Protein AF-A0A819I1Q2-F1 (afdb_monomer_lite)

Organism: NCBI:txid392033

pLDDT: mean 92.04, std 10.95, range [42.03, 98.81]

Secondary structure (DSSP, 8-state):
-HHHHHHHHHHHHHHHHHHHHHHHHHHHHHHHSS-TTSPPPPPPSSEEES--S--TT-EEEEEEETTS---HHHHHHHHTT-SSEEEEEEEETTEEEEEEEEEGGGGT--PPTT--EEETTEEEEE-TTSBEEEESSS---BSSSB-SSTT-TT-B--B-SSSS----BTTB--GGG-TTEEEEEEE-

Structure (mmCIF, N/CA/C/O backbone):
data_AF-A0A819I1Q2-F1
#
_entry.id   AF-A0A819I1Q2-F1
#
loop_
_atom_site.group_PDB
_atom_site.id
_atom_site.type_symbol
_atom_site.label_atom_id
_atom_site.label_alt_id
_atom_site.label_comp_id
_atom_site.label_asym_id
_atom_site.label_entity_id
_atom_site.label_seq_id
_atom_site.pdbx_PDB_ins_code
_atom_site.Cartn_x
_atom_site.Cartn_y
_atom_site.Cartn_z
_atom_site.occupancy
_atom_site.B_iso_or_equiv
_atom_site.auth_seq_id
_atom_site.auth_comp_id
_atom_site.auth_asym_id
_atom_site.auth_atom_id
_atom_site.pdbx_PDB_model_num
ATOM 1 N N . LYS A 1 1 ? 13.555 17.243 53.546 1.00 77.38 1 LYS A N 1
ATOM 2 C CA . LYS A 1 1 ? 13.960 17.290 52.112 1.00 77.38 1 LYS A CA 1
ATOM 3 C C . LYS A 1 1 ? 13.529 16.029 51.362 1.00 77.38 1 LYS A C 1
ATOM 5 O O . LYS A 1 1 ? 12.743 16.174 50.444 1.00 77.38 1 LYS A O 1
ATOM 10 N N . LYS A 1 2 ? 13.952 14.823 51.778 1.00 86.69 2 LYS A N 1
ATOM 11 C CA . LYS A 1 2 ? 13.537 13.544 51.162 1.00 86.69 2 LYS A CA 1
ATOM 12 C C . LYS A 1 2 ? 12.011 13.345 51.130 1.00 86.69 2 LYS A C 1
ATOM 14 O O . LYS A 1 2 ? 11.444 13.184 50.065 1.00 86.69 2 LYS A O 1
ATOM 19 N N . GLU A 1 3 ? 11.349 13.544 52.265 1.00 89.88 3 GLU A N 1
ATOM 20 C CA . GLU A 1 3 ? 9.886 13.420 52.391 1.00 89.88 3 GLU A CA 1
ATOM 21 C C . GLU A 1 3 ? 9.090 14.379 51.482 1.00 89.88 3 GLU A C 1
ATOM 23 O O . GLU A 1 3 ? 8.027 14.036 50.972 1.00 89.88 3 GLU A O 1
ATOM 28 N N . ILE A 1 4 ? 9.628 15.576 51.221 1.00 89.81 4 ILE A N 1
ATOM 29 C CA . ILE A 1 4 ? 9.009 16.550 50.309 1.00 89.81 4 ILE A CA 1
ATOM 30 C C . ILE A 1 4 ? 9.124 16.063 48.858 1.00 89.81 4 ILE A C 1
ATOM 32 O O . ILE A 1 4 ? 8.166 16.177 48.100 1.00 89.81 4 ILE A O 1
ATOM 36 N N . ILE A 1 5 ? 10.274 15.494 48.482 1.00 91.12 5 ILE A N 1
ATOM 37 C CA . ILE A 1 5 ? 10.506 14.936 47.142 1.00 91.12 5 ILE A CA 1
ATOM 38 C C . ILE A 1 5 ? 9.592 13.730 46.903 1.00 91.12 5 ILE A C 1
ATOM 40 O O . ILE A 1 5 ? 8.922 13.678 45.875 1.00 91.12 5 ILE A O 1
ATOM 44 N N . ASP A 1 6 ? 9.495 12.817 47.870 1.00 93.38 6 ASP A N 1
ATOM 45 C CA . ASP A 1 6 ? 8.657 11.617 47.758 1.00 93.38 6 ASP A CA 1
ATOM 46 C C . ASP A 1 6 ? 7.171 11.985 47.592 1.00 93.38 6 ASP A C 1
ATOM 48 O O . ASP A 1 6 ? 6.459 11.407 46.768 1.00 93.38 6 ASP A O 1
ATOM 52 N N . ARG A 1 7 ? 6.711 13.022 48.305 1.00 93.62 7 ARG A N 1
ATOM 53 C CA . ARG A 1 7 ? 5.339 13.531 48.185 1.00 93.62 7 ARG A CA 1
ATOM 54 C C . ARG A 1 7 ? 5.065 14.172 46.822 1.00 93.62 7 ARG A C 1
ATOM 56 O O . ARG A 1 7 ? 3.984 13.976 46.273 1.00 93.62 7 ARG A O 1
ATOM 63 N N . ILE A 1 8 ? 6.030 14.901 46.258 1.00 91.69 8 ILE A N 1
ATOM 64 C CA . ILE A 1 8 ? 5.916 15.479 44.909 1.00 91.69 8 ILE A CA 1
ATOM 65 C C . ILE A 1 8 ? 5.858 14.370 43.849 1.00 91.69 8 ILE A C 1
ATOM 67 O O . ILE A 1 8 ? 5.007 14.421 42.963 1.00 91.69 8 ILE A O 1
ATOM 71 N N . LEU A 1 9 ? 6.706 13.343 43.960 1.00 90.88 9 LEU A N 1
ATOM 72 C CA . LEU A 1 9 ? 6.719 12.213 43.025 1.00 90.88 9 LEU A CA 1
ATOM 73 C C . LEU A 1 9 ? 5.395 11.441 43.031 1.00 90.88 9 LEU A C 1
ATOM 75 O O . LEU A 1 9 ? 4.881 11.108 41.963 1.00 90.88 9 LEU A O 1
ATOM 79 N N . ALA A 1 10 ? 4.810 11.210 44.209 1.00 93.12 10 ALA A N 1
ATOM 80 C CA . ALA A 1 10 ? 3.514 10.548 44.329 1.00 93.12 10 ALA A CA 1
ATOM 81 C C . ALA A 1 10 ? 2.383 11.349 43.657 1.00 93.12 10 ALA A C 1
ATOM 83 O O . ALA A 1 10 ? 1.556 10.772 42.953 1.00 93.12 10 ALA A O 1
ATOM 84 N N . ILE A 1 11 ? 2.372 12.679 43.820 1.00 95.44 11 ILE A N 1
ATOM 85 C CA . ILE A 1 11 ? 1.378 13.558 43.183 1.00 95.44 11 ILE A CA 1
ATOM 86 C C . ILE A 1 11 ? 1.510 13.505 41.658 1.00 95.44 11 ILE A C 1
ATOM 88 O O . ILE A 1 11 ? 0.513 13.297 40.969 1.00 95.44 11 ILE A O 1
ATOM 92 N N . ILE A 1 12 ? 2.735 13.626 41.134 1.00 92.44 12 ILE A N 1
ATOM 93 C CA . ILE A 1 12 ? 2.994 13.584 39.688 1.00 92.44 12 ILE A CA 1
ATOM 94 C C . ILE A 1 12 ? 2.589 12.226 39.104 1.00 92.44 12 ILE A C 1
ATOM 96 O O . ILE A 1 12 ? 1.913 12.175 38.080 1.00 92.44 12 ILE A O 1
ATOM 100 N N . SER A 1 13 ? 2.967 11.124 39.758 1.00 93.81 13 SER A N 1
ATOM 101 C CA . SER A 1 13 ? 2.627 9.773 39.299 1.00 93.81 13 SER A CA 1
ATOM 102 C C . SER A 1 13 ? 1.113 9.550 39.253 1.00 93.81 13 SER A C 1
ATOM 104 O O . SER A 1 13 ? 0.599 9.011 38.269 1.00 93.81 13 SER A O 1
ATOM 106 N N . ASN A 1 14 ? 0.388 10.025 40.269 1.00 93.69 14 ASN A N 1
ATOM 107 C CA . ASN A 1 14 ? -1.066 9.927 40.310 1.00 93.69 14 ASN A CA 1
ATOM 108 C C . ASN A 1 14 ? -1.722 10.774 39.208 1.00 93.69 14 ASN A C 1
ATOM 110 O O . ASN A 1 14 ? -2.640 10.316 38.533 1.00 93.69 14 ASN A O 1
ATOM 114 N N . GLU A 1 15 ? -1.225 11.990 38.967 1.00 94.00 15 GLU A N 1
ATOM 115 C CA . GLU A 1 15 ? -1.761 12.859 37.917 1.00 94.00 15 GLU A CA 1
ATOM 116 C C . GLU A 1 15 ? -1.513 12.301 36.508 1.00 94.00 15 GLU A C 1
ATOM 118 O O . GLU A 1 15 ? -2.413 12.340 35.668 1.00 94.00 15 GLU A O 1
ATOM 123 N N . ILE A 1 16 ? -0.332 11.726 36.255 1.00 92.56 16 ILE A N 1
ATOM 124 C CA . ILE A 1 16 ? -0.029 11.040 34.990 1.00 92.56 16 ILE A CA 1
ATOM 125 C C . ILE A 1 16 ? -0.975 9.853 34.787 1.00 92.56 16 ILE A C 1
ATOM 127 O O . ILE A 1 16 ? -1.547 9.711 33.708 1.00 92.56 16 ILE A O 1
ATOM 131 N N . THR A 1 17 ? -1.174 9.034 35.822 1.00 93.62 17 THR A N 1
ATOM 132 C CA . THR A 1 17 ? -2.055 7.858 35.754 1.00 93.62 17 THR A CA 1
ATOM 133 C C . THR A 1 17 ? -3.494 8.270 35.449 1.00 93.62 17 THR A C 1
ATOM 135 O O . THR A 1 17 ? -4.100 7.742 34.520 1.00 93.62 17 THR A O 1
ATOM 138 N N . ASN A 1 18 ? -4.011 9.289 36.141 1.00 91.62 18 ASN A N 1
ATOM 139 C CA . ASN A 1 18 ? -5.364 9.798 35.912 1.00 91.62 18 ASN A CA 1
ATOM 140 C C . ASN A 1 18 ? -5.545 10.360 34.496 1.00 91.62 18 ASN A C 1
ATOM 142 O O . ASN A 1 18 ? -6.572 10.117 33.865 1.00 91.62 18 ASN A O 1
ATOM 146 N N . LYS A 1 19 ? -4.549 11.085 33.967 1.00 93.50 19 LYS A N 1
ATOM 147 C CA . LYS A 1 19 ? -4.595 11.589 32.585 1.00 93.50 19 LYS A CA 1
ATOM 148 C C . LYS A 1 19 ? -4.546 10.456 31.563 1.00 93.50 19 LYS A C 1
ATOM 150 O O . LYS A 1 19 ? -5.245 10.534 30.558 1.00 93.50 19 LYS A O 1
ATOM 155 N N . LEU A 1 20 ? -3.762 9.408 31.817 1.00 91.88 20 LEU A N 1
ATOM 156 C CA . LEU A 1 20 ? -3.690 8.246 30.935 1.00 91.88 20 LEU A CA 1
ATOM 157 C C . LEU A 1 20 ? -5.027 7.495 30.887 1.00 91.88 20 LEU A C 1
ATOM 159 O O . LEU A 1 20 ? -5.497 7.175 29.799 1.00 91.88 20 LEU A O 1
ATOM 163 N N . GLU A 1 21 ? -5.660 7.261 32.038 1.00 92.44 21 GLU A N 1
ATOM 164 C CA . GLU A 1 21 ? -6.981 6.623 32.096 1.00 92.44 21 GLU A CA 1
ATOM 165 C C . GLU A 1 21 ? -8.065 7.491 31.439 1.00 92.44 21 GLU A C 1
ATOM 167 O O . GLU A 1 21 ? -8.867 6.978 30.664 1.00 92.44 21 GLU A O 1
ATOM 172 N N . ALA A 1 22 ? -8.030 8.815 31.622 1.00 87.94 22 ALA A N 1
ATOM 173 C CA . ALA A 1 22 ? -8.951 9.724 30.937 1.00 87.94 22 ALA A CA 1
ATOM 174 C C . ALA A 1 22 ? -8.783 9.702 29.405 1.00 87.94 22 ALA A C 1
ATOM 176 O O . ALA A 1 22 ? -9.769 9.749 28.673 1.00 87.94 22 ALA A O 1
ATOM 177 N N . ILE A 1 23 ? -7.546 9.600 28.903 1.00 87.69 23 ILE A N 1
ATOM 178 C CA . ILE A 1 23 ? -7.280 9.455 27.464 1.00 87.69 23 ILE A CA 1
ATOM 179 C C . ILE A 1 23 ? -7.799 8.106 26.953 1.00 87.69 23 ILE A C 1
ATOM 181 O O . ILE A 1 23 ? -8.414 8.067 25.889 1.00 87.69 23 ILE A O 1
ATOM 185 N N . LYS A 1 24 ? -7.606 7.010 27.701 1.00 86.62 24 LYS A N 1
ATOM 186 C CA . LYS A 1 24 ? -8.151 5.691 27.339 1.00 86.62 24 LYS A CA 1
ATOM 187 C C . LYS A 1 24 ? -9.678 5.709 27.271 1.00 86.62 24 LYS A C 1
ATOM 189 O O . LYS A 1 24 ? -10.234 5.275 26.268 1.00 86.62 24 LYS A O 1
ATOM 194 N N . GLU A 1 25 ? -10.346 6.261 28.282 1.00 84.00 25 GLU A N 1
ATOM 195 C CA . GLU A 1 25 ? -11.802 6.473 28.306 1.00 84.00 25 GLU A CA 1
ATOM 196 C C . GLU A 1 25 ? -12.266 7.329 27.115 1.00 84.00 25 GLU A C 1
ATOM 198 O O . GLU A 1 25 ? -13.243 7.009 26.435 1.00 84.00 25 GLU A O 1
ATOM 203 N N . HIS A 1 26 ? -11.529 8.391 26.781 1.00 76.44 26 HIS A N 1
ATOM 204 C CA . HIS A 1 26 ? -11.857 9.228 25.629 1.00 76.44 26 HIS A CA 1
ATOM 205 C C . HIS A 1 26 ? -11.711 8.476 24.294 1.00 76.44 26 HIS A C 1
ATOM 207 O O . HIS A 1 26 ? -12.566 8.585 23.420 1.00 76.44 26 HIS A O 1
ATOM 213 N N . LEU A 1 27 ? -10.682 7.641 24.142 1.00 74.25 27 LEU A N 1
ATOM 214 C CA . LEU A 1 27 ? -10.508 6.784 22.963 1.00 74.25 27 LEU A CA 1
ATOM 215 C C . LEU A 1 27 ? -11.586 5.687 22.877 1.00 74.25 27 LEU A C 1
ATOM 217 O O . LEU A 1 27 ? -12.075 5.383 21.787 1.00 74.25 27 LEU A O 1
ATOM 221 N N . LEU A 1 28 ? -12.015 5.130 24.014 1.00 71.62 28 LEU A N 1
ATOM 222 C CA . LEU A 1 28 ? -13.128 4.176 24.094 1.00 71.62 28 LEU A CA 1
ATOM 223 C C . LEU A 1 28 ? -14.471 4.827 23.724 1.00 71.62 28 LEU A C 1
ATOM 225 O O . LEU A 1 28 ? -15.299 4.223 23.048 1.00 71.62 28 LEU A O 1
ATOM 229 N N . THR A 1 29 ? -14.686 6.086 24.103 1.00 65.69 29 THR A N 1
ATOM 230 C CA . THR A 1 29 ? -15.912 6.822 23.746 1.00 65.69 29 THR A CA 1
ATOM 231 C C . THR A 1 29 ? -15.920 7.274 22.284 1.00 65.69 29 THR A C 1
ATOM 233 O O . THR A 1 29 ? -16.970 7.207 21.639 1.00 65.69 29 THR A O 1
ATOM 236 N N . LEU A 1 30 ? -14.758 7.624 21.718 1.00 61.31 30 LEU A N 1
ATOM 237 C CA . LEU A 1 30 ? -14.580 7.866 20.279 1.00 61.31 30 LEU A CA 1
ATOM 238 C C . LEU A 1 30 ? -14.815 6.603 19.435 1.00 61.31 30 LEU A C 1
ATOM 240 O O . LEU A 1 30 ? -15.268 6.707 18.298 1.00 61.31 30 LEU A O 1
ATOM 244 N N . THR A 1 31 ? -14.562 5.414 19.988 1.00 49.88 31 THR A N 1
ATOM 245 C CA . THR A 1 31 ? -14.823 4.132 19.309 1.00 49.88 31 THR A CA 1
ATOM 246 C C . THR A 1 31 ? -16.253 3.608 19.502 1.00 49.88 31 THR A C 1
ATOM 248 O O . THR A 1 31 ? -16.690 2.764 18.724 1.00 49.88 31 THR A O 1
ATOM 251 N N . CYS A 1 32 ? -17.025 4.132 20.465 1.00 42.03 32 CYS A N 1
ATOM 252 C CA . CYS A 1 32 ? -18.374 3.632 20.782 1.00 42.03 32 CYS A CA 1
ATOM 253 C C . CYS A 1 32 ? -19.550 4.456 20.225 1.00 42.03 32 CYS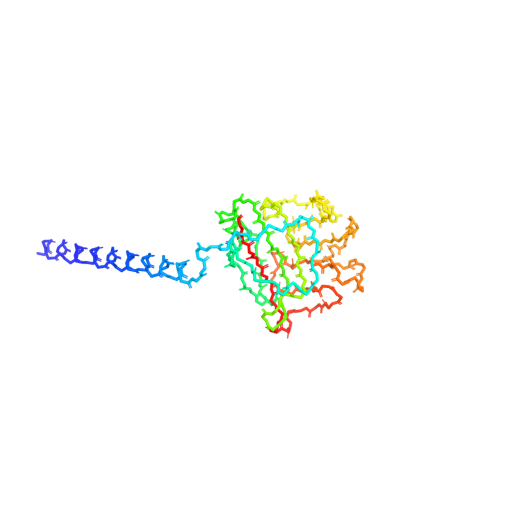 A C 1
ATOM 255 O O . CYS A 1 32 ? -20.691 4.009 20.329 1.00 42.03 32 CYS A O 1
ATOM 257 N N . SER A 1 33 ? -19.328 5.617 19.605 1.00 45.28 33 SER A N 1
ATOM 258 C CA . SER A 1 33 ? -20.422 6.436 19.054 1.00 45.28 33 SER A CA 1
ATOM 259 C C . SER A 1 33 ? -20.459 6.407 17.525 1.00 45.28 33 SER A C 1
ATOM 261 O O . SER A 1 33 ? -20.068 7.373 16.877 1.00 45.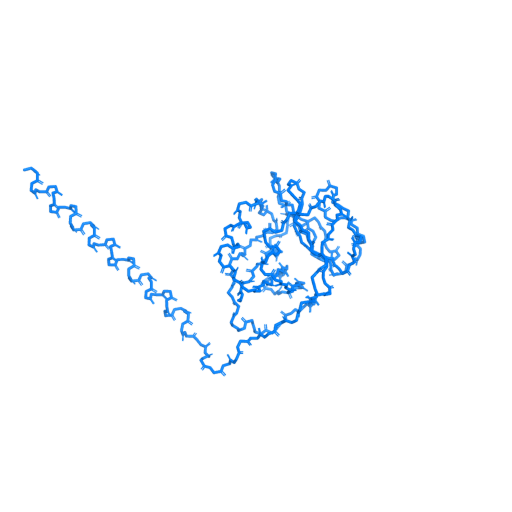28 33 SER A O 1
ATOM 263 N N . ASN A 1 34 ? -20.919 5.284 16.955 1.00 44.94 34 ASN A N 1
ATOM 264 C CA . ASN A 1 34 ? -22.056 5.219 16.013 1.00 44.94 34 ASN A CA 1
ATOM 265 C C . ASN A 1 34 ? -22.110 3.864 15.268 1.00 44.94 34 ASN A C 1
ATOM 267 O O . ASN A 1 34 ? -21.232 3.543 14.474 1.00 44.94 34 ASN A O 1
ATOM 271 N N . ASN A 1 35 ?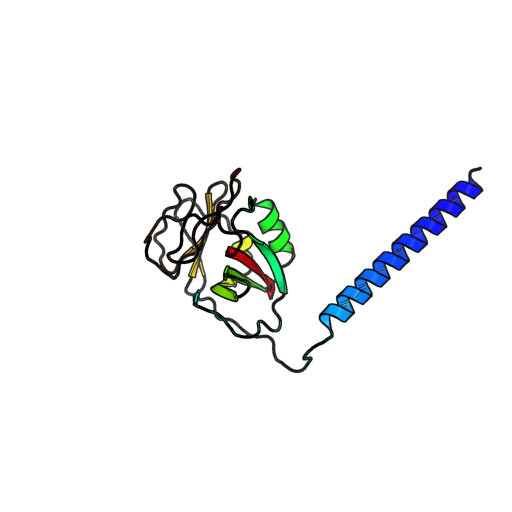 -23.220 3.140 15.487 1.00 43.72 35 ASN A N 1
ATOM 272 C CA . ASN A 1 35 ? -23.679 1.868 14.888 1.00 43.72 35 ASN A CA 1
ATOM 273 C C . ASN A 1 35 ? -23.169 0.535 15.473 1.00 43.72 35 ASN A C 1
ATOM 275 O O . ASN A 1 35 ? -22.527 -0.267 14.801 1.00 43.72 35 ASN A O 1
ATOM 279 N N . GLN A 1 36 ? -23.639 0.198 16.679 1.00 48.69 36 GLN A N 1
ATOM 280 C CA . GLN A 1 36 ? -23.554 -1.153 17.265 1.00 48.69 36 GLN A CA 1
ATOM 281 C C . GLN A 1 36 ? -24.549 -2.189 16.676 1.00 48.69 36 GLN A C 1
ATOM 283 O O . GLN A 1 36 ? -24.969 -3.102 17.374 1.00 48.69 36 GLN A O 1
ATOM 288 N N . ASN A 1 37 ? -24.929 -2.097 15.397 1.00 54.16 37 ASN A N 1
ATOM 289 C CA . ASN A 1 37 ? -25.743 -3.146 14.745 1.00 54.16 37 ASN A CA 1
ATOM 290 C C . ASN A 1 37 ? -25.358 -3.451 13.291 1.00 54.16 37 ASN A C 1
ATOM 292 O O . ASN A 1 37 ? -25.979 -4.293 12.643 1.00 54.16 37 ASN A O 1
ATOM 296 N N . SER A 1 38 ? -24.334 -2.796 12.753 1.00 65.62 38 SER A N 1
ATOM 297 C CA . SER A 1 38 ? -23.813 -3.113 11.426 1.00 65.62 38 SER A CA 1
ATOM 298 C C . SER A 1 38 ? -22.683 -4.125 11.556 1.00 65.62 38 SER A C 1
ATOM 300 O O . SER A 1 38 ? -21.639 -3.813 12.129 1.00 65.62 38 SER A O 1
ATOM 302 N N . LYS A 1 39 ? -22.894 -5.332 11.016 1.00 81.75 39 LYS A N 1
ATOM 303 C CA . LYS A 1 39 ? -21.833 -6.329 10.825 1.00 81.75 39 LYS A CA 1
ATOM 304 C C . LYS A 1 39 ? -20.628 -5.647 10.142 1.00 81.75 39 LYS A C 1
ATOM 306 O O . LYS A 1 39 ? -20.863 -4.907 9.181 1.00 81.75 39 LYS A O 1
ATOM 311 N N . PRO A 1 40 ? -19.380 -5.873 10.605 1.00 85.44 40 PRO A N 1
ATOM 312 C CA . PRO A 1 40 ? -18.193 -5.367 9.925 1.00 85.44 40 PRO A CA 1
ATOM 313 C C . PRO A 1 40 ? -18.218 -5.722 8.443 1.00 85.44 40 PRO A C 1
ATOM 315 O O . PRO A 1 40 ? -18.654 -6.816 8.069 1.00 85.44 40 PRO A O 1
ATOM 318 N N . ILE A 1 41 ? -17.763 -4.797 7.602 1.00 91.94 41 ILE A N 1
ATOM 319 C CA . ILE A 1 41 ? -17.703 -5.067 6.173 1.00 91.94 41 ILE A CA 1
ATOM 320 C C . ILE A 1 41 ? -16.556 -6.029 5.865 1.00 91.94 41 ILE A C 1
ATOM 322 O O . ILE A 1 41 ? -15.396 -5.769 6.185 1.00 91.94 41 ILE A O 1
ATOM 326 N N . GLU A 1 42 ? -16.891 -7.136 5.210 1.00 93.69 42 GLU A N 1
ATOM 327 C CA . GLU A 1 42 ? -15.922 -8.109 4.716 1.00 93.69 42 GLU A CA 1
ATOM 328 C C . GLU A 1 42 ? -15.526 -7.742 3.281 1.00 93.69 42 GLU A C 1
ATOM 330 O O . GLU A 1 42 ? -16.365 -7.714 2.379 1.00 93.69 42 GLU A O 1
ATOM 335 N N . LEU A 1 43 ? -14.242 -7.452 3.067 1.00 95.75 43 LEU A N 1
ATOM 336 C CA . LEU A 1 43 ? -13.684 -7.170 1.745 1.00 95.75 43 LEU A CA 1
ATOM 337 C C . LEU A 1 43 ? -12.943 -8.405 1.227 1.00 95.75 43 LEU A C 1
ATOM 339 O O . LEU A 1 43 ? -12.028 -8.913 1.873 1.00 95.75 43 LEU A O 1
ATOM 343 N N . SER A 1 44 ? -13.297 -8.871 0.029 1.00 97.31 44 SER A N 1
ATOM 344 C CA . SER A 1 44 ? -12.531 -9.911 -0.666 1.00 97.31 44 SER A CA 1
ATOM 345 C C . SER A 1 44 ? -11.141 -9.398 -1.050 1.00 97.31 44 SER A C 1
ATOM 347 O O . SER A 1 44 ? -10.979 -8.208 -1.328 1.00 97.31 44 SER A O 1
ATOM 349 N N . TRP A 1 45 ? -10.149 -10.290 -1.116 1.00 97.94 45 TRP A N 1
ATOM 350 C CA . TRP A 1 45 ? -8.772 -9.944 -1.491 1.00 97.94 45 TRP A CA 1
ATOM 351 C C . TRP A 1 45 ? -8.644 -9.656 -2.992 1.00 97.94 45 TRP A C 1
ATOM 353 O O . TRP A 1 45 ? -8.295 -10.525 -3.797 1.00 97.94 45 TRP A O 1
ATOM 363 N N . GLN A 1 46 ? -8.992 -8.428 -3.360 1.00 98.44 46 GLN A N 1
ATOM 364 C CA . GLN A 1 46 ? -9.004 -7.895 -4.719 1.00 98.44 46 GLN A CA 1
ATOM 365 C C . GLN A 1 46 ? -8.746 -6.383 -4.706 1.00 98.44 46 GLN A C 1
ATOM 367 O O . GLN A 1 46 ? -8.669 -5.761 -3.641 1.00 98.44 46 GLN A O 1
ATOM 372 N N . ILE A 1 47 ? -8.617 -5.808 -5.901 1.00 98.69 47 ILE A N 1
ATOM 373 C CA . ILE A 1 47 ? -8.475 -4.367 -6.120 1.00 98.69 47 ILE A CA 1
ATOM 374 C C . ILE A 1 47 ? -9.870 -3.744 -6.271 1.00 98.69 47 ILE A C 1
ATOM 376 O O . ILE A 1 47 ? -10.746 -4.321 -6.912 1.00 98.69 47 ILE A O 1
ATOM 380 N N . TYR A 1 48 ? -10.058 -2.562 -5.692 1.00 98.31 48 TYR A N 1
ATOM 381 C CA . TYR A 1 48 ? -11.274 -1.760 -5.744 1.00 98.31 48 TYR A CA 1
ATOM 382 C C . TYR A 1 48 ? -10.951 -0.373 -6.302 1.00 98.31 48 TYR A C 1
ATOM 384 O O . TYR A 1 48 ? -10.018 0.288 -5.841 1.00 98.31 48 TYR A O 1
ATOM 392 N N . GLU A 1 49 ? -11.756 0.092 -7.249 1.00 97.69 49 GLU A N 1
ATOM 393 C CA . GLU A 1 49 ? -11.724 1.466 -7.752 1.00 97.69 49 GLU A CA 1
ATOM 394 C C . GLU A 1 49 ? -12.867 2.266 -7.126 1.00 97.69 49 GLU A C 1
ATOM 396 O O . GLU A 1 49 ? -13.980 1.759 -6.994 1.00 97.69 49 GLU A O 1
ATOM 401 N N . ASN A 1 50 ? -12.600 3.522 -6.761 1.00 96.38 50 ASN A N 1
ATOM 402 C CA . ASN A 1 50 ? -13.589 4.467 -6.233 1.00 96.38 50 ASN A CA 1
ATOM 403 C C . ASN A 1 50 ? -14.455 3.875 -5.103 1.00 96.38 50 ASN A C 1
ATOM 405 O O . ASN A 1 50 ? -15.686 3.923 -5.145 1.00 96.38 50 ASN A O 1
ATOM 409 N N . LEU A 1 51 ? -13.810 3.282 -4.095 1.00 95.44 51 LEU A N 1
ATOM 410 C CA . LEU A 1 51 ? -14.489 2.614 -2.987 1.00 95.44 51 LEU A CA 1
ATOM 411 C C . LEU A 1 51 ? -15.176 3.645 -2.071 1.00 95.44 51 LEU A C 1
ATOM 413 O O . LEU A 1 51 ? -14.540 4.250 -1.214 1.00 95.44 51 LEU A O 1
ATOM 417 N N . GLN A 1 52 ? -16.485 3.839 -2.250 1.00 92.44 52 GLN A N 1
ATOM 418 C CA . GLN A 1 52 ? -17.285 4.856 -1.540 1.00 92.44 52 GLN A CA 1
ATOM 419 C C . GLN A 1 52 ? -18.208 4.288 -0.451 1.00 92.44 52 GLN A C 1
ATOM 421 O O . GLN A 1 52 ? -19.119 4.964 0.025 1.00 92.44 52 GLN A O 1
ATOM 426 N N . ILE A 1 53 ? -18.000 3.035 -0.057 1.00 89.31 53 ILE A N 1
ATOM 427 C CA . ILE A 1 53 ? -18.803 2.396 0.987 1.00 89.31 53 ILE A CA 1
ATOM 428 C C . ILE A 1 53 ? -18.237 2.707 2.379 1.00 89.31 53 ILE A C 1
ATOM 430 O O . ILE A 1 53 ? -17.017 2.812 2.528 1.00 89.31 53 ILE A O 1
ATOM 434 N N . PRO A 1 54 ? -19.084 2.819 3.419 1.00 90.75 54 PRO A N 1
ATOM 435 C CA . PRO A 1 54 ? -18.606 2.949 4.789 1.00 90.75 54 PRO A CA 1
ATOM 436 C C . PRO A 1 54 ? -17.724 1.757 5.180 1.00 90.75 54 PRO A C 1
ATOM 438 O O . PRO A 1 54 ? -18.168 0.608 5.145 1.00 90.75 54 PRO A O 1
ATOM 441 N N . LEU A 1 55 ? -16.486 2.027 5.594 1.00 93.19 55 LEU A N 1
ATOM 442 C CA . LEU A 1 55 ? -15.528 1.011 6.039 1.00 93.19 55 LEU A CA 1
ATOM 443 C C . LEU A 1 55 ? -15.774 0.605 7.504 1.00 93.19 55 LEU A C 1
ATOM 445 O O . LEU A 1 55 ? -14.895 0.688 8.357 1.00 93.19 55 LEU A O 1
ATOM 449 N N . ILE A 1 56 ? -17.006 0.200 7.820 1.00 91.94 56 ILE A N 1
ATOM 450 C CA . ILE A 1 56 ? -17.401 -0.147 9.190 1.00 91.94 56 ILE A CA 1
ATOM 451 C C . ILE A 1 56 ? -16.588 -1.352 9.675 1.00 91.94 56 ILE A C 1
ATOM 453 O O . ILE A 1 56 ? -16.579 -2.406 9.038 1.00 91.94 56 ILE A O 1
ATOM 457 N N . GLY A 1 57 ? -15.926 -1.194 10.822 1.00 91.31 57 GLY A N 1
ATOM 458 C CA . GLY A 1 57 ? -15.029 -2.203 11.387 1.00 91.31 57 GLY A CA 1
ATOM 459 C C . GLY A 1 57 ? -13.595 -2.143 10.855 1.00 91.31 57 GLY A C 1
ATOM 460 O O . GLY A 1 57 ? -12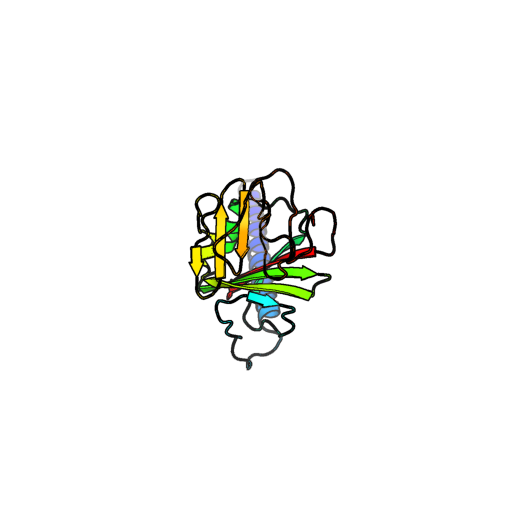.807 -3.014 11.194 1.00 91.31 57 GLY A O 1
ATOM 461 N N . TRP A 1 58 ? -13.244 -1.144 10.043 1.00 94.62 58 TRP A N 1
ATOM 462 C CA . TRP A 1 58 ? -11.868 -0.896 9.618 1.00 94.62 58 TRP A CA 1
ATOM 463 C C . TRP A 1 58 ? -11.335 0.384 10.261 1.00 94.62 58 TRP A C 1
ATOM 465 O O . TRP A 1 58 ? -11.972 1.436 10.197 1.00 94.62 58 TRP A O 1
ATOM 475 N N . LEU A 1 59 ? -10.145 0.315 10.853 1.00 95.31 59 LEU A N 1
ATOM 476 C CA . LEU A 1 59 ? -9.483 1.453 11.489 1.00 95.31 59 LEU A CA 1
ATOM 477 C C . LEU A 1 59 ? -8.399 2.013 10.570 1.00 95.31 59 LEU A C 1
ATOM 479 O O . LEU A 1 59 ? -7.488 1.278 10.203 1.00 95.31 59 LEU A O 1
ATOM 483 N N . CYS A 1 60 ? -8.460 3.307 10.238 1.00 96.62 60 CYS A N 1
ATOM 484 C CA . CYS A 1 60 ? -7.361 3.984 9.546 1.00 96.62 60 CYS A CA 1
ATOM 485 C C . CYS A 1 60 ? -6.176 4.135 10.507 1.00 96.62 60 CYS A C 1
ATOM 487 O O . CYS A 1 60 ? -6.268 4.858 11.497 1.00 96.62 60 CYS A O 1
ATOM 489 N N . VAL A 1 61 ? -5.078 3.441 10.223 1.00 97.19 61 VAL A N 1
ATOM 490 C CA . VAL A 1 61 ? -3.869 3.403 11.069 1.00 97.19 61 VAL A CA 1
ATOM 491 C C . VAL A 1 61 ? -2.690 4.137 10.442 1.00 97.19 61 VAL A C 1
ATOM 493 O O . VAL A 1 61 ? -1.683 4.392 11.098 1.00 97.19 61 VAL A O 1
ATOM 496 N N . PHE A 1 62 ? -2.807 4.490 9.166 1.00 97.81 62 PHE A N 1
ATOM 497 C CA . PHE A 1 62 ? -1.818 5.272 8.451 1.00 97.81 62 PHE A CA 1
ATOM 498 C C . PHE A 1 62 ? -2.537 6.150 7.446 1.00 97.81 62 PHE A C 1
ATOM 500 O O . PHE A 1 62 ? -3.280 5.641 6.614 1.00 97.81 62 PHE A O 1
ATOM 507 N N . ASP A 1 63 ? -2.292 7.449 7.518 1.00 97.50 63 ASP A N 1
ATOM 508 C CA . ASP A 1 63 ? -2.753 8.428 6.546 1.00 97.50 63 ASP A CA 1
ATOM 509 C C . ASP A 1 63 ? -1.651 9.468 6.393 1.00 97.50 63 ASP A C 1
ATOM 511 O O . ASP A 1 63 ? -1.307 10.177 7.340 1.00 97.50 63 ASP A O 1
ATOM 515 N N . GLN A 1 64 ? -1.025 9.486 5.222 1.00 97.25 64 GLN A N 1
ATOM 516 C CA . GLN A 1 64 ? 0.065 10.396 4.917 1.00 97.25 64 GLN A CA 1
ATOM 517 C C . GLN A 1 64 ? -0.049 10.878 3.477 1.00 97.25 64 GLN A C 1
ATOM 519 O O . GLN A 1 64 ? -0.335 10.093 2.573 1.00 97.25 64 GLN A O 1
ATOM 524 N N . ALA A 1 65 ? 0.280 12.146 3.234 1.00 96.69 65 ALA A N 1
ATOM 525 C CA . ALA A 1 65 ? 0.449 12.644 1.874 1.00 96.69 65 ALA A CA 1
ATOM 526 C C . ALA A 1 65 ? 1.498 11.807 1.124 1.00 96.69 65 ALA A C 1
ATOM 528 O O . ALA A 1 65 ? 2.437 11.261 1.718 1.00 96.69 65 ALA A O 1
ATOM 529 N N . TYR A 1 66 ? 1.386 11.720 -0.201 1.00 96.81 66 TYR A N 1
ATOM 530 C CA . TYR A 1 66 ? 2.355 10.959 -0.989 1.00 96.81 66 TYR A CA 1
ATOM 531 C C . TYR A 1 66 ? 3.791 11.468 -0.797 1.00 96.81 66 TYR A C 1
ATOM 533 O O . TYR A 1 66 ? 4.699 10.641 -0.755 1.00 96.81 66 TYR A O 1
ATOM 541 N N . SER A 1 67 ? 3.990 12.769 -0.556 1.00 95.94 67 SER A N 1
ATOM 542 C CA . SER A 1 67 ? 5.279 13.407 -0.224 1.00 95.94 67 SER A CA 1
ATOM 543 C C . SER A 1 67 ? 5.994 12.839 1.010 1.00 95.94 67 SER A C 1
ATOM 545 O O . SER A 1 67 ? 7.212 12.977 1.127 1.00 95.94 67 SER A O 1
ATOM 547 N N . HIS A 1 68 ? 5.273 12.167 1.913 1.00 96.38 68 HIS A N 1
ATOM 548 C CA . HIS A 1 68 ? 5.847 11.549 3.103 1.00 96.38 68 HIS A CA 1
ATOM 549 C C . HIS A 1 68 ? 6.919 10.511 2.740 1.00 96.38 68 HIS A C 1
ATOM 551 O O . HIS A 1 68 ? 6.693 9.627 1.909 1.00 96.38 68 HIS A O 1
ATOM 557 N N . GLN A 1 69 ? 8.069 10.569 3.407 1.00 96.56 69 GLN A N 1
ATOM 558 C CA . GLN A 1 69 ? 9.180 9.634 3.214 1.00 96.56 69 GLN A CA 1
ATOM 559 C C . GLN A 1 69 ? 8.919 8.350 4.007 1.00 96.56 69 GLN A C 1
ATOM 561 O O . GLN A 1 69 ? 9.353 8.201 5.150 1.00 96.56 69 GLN A O 1
ATOM 566 N N . THR A 1 70 ? 8.155 7.424 3.425 1.00 97.06 70 THR A N 1
ATOM 567 C CA . THR A 1 70 ? 7.826 6.172 4.113 1.00 97.06 70 THR A CA 1
ATOM 568 C C . THR A 1 70 ? 9.077 5.312 4.273 1.00 97.06 70 THR A C 1
ATOM 570 O O . THR A 1 70 ? 9.792 5.045 3.309 1.00 97.06 70 THR A O 1
ATOM 573 N N . ARG A 1 71 ? 9.317 4.855 5.500 1.00 97.44 71 ARG A N 1
ATOM 574 C CA . ARG A 1 71 ? 10.349 3.887 5.849 1.00 97.44 71 ARG A CA 1
ATOM 575 C C . ARG A 1 71 ? 9.716 2.546 6.204 1.00 97.44 71 ARG A C 1
ATOM 577 O O . ARG A 1 71 ? 8.538 2.488 6.566 1.00 97.44 71 ARG A O 1
ATOM 584 N N . ILE A 1 72 ? 10.497 1.482 6.108 1.00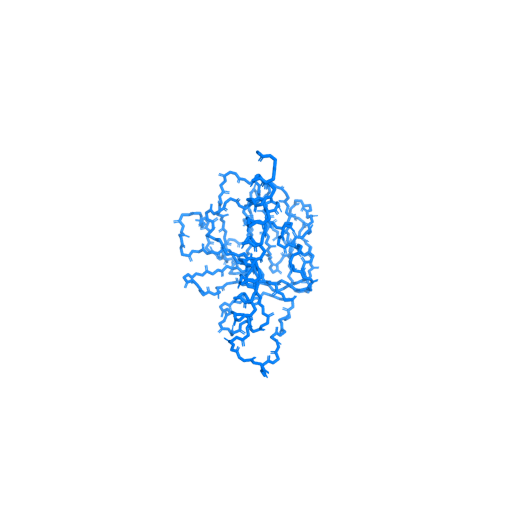 95.94 72 ILE A N 1
ATOM 585 C CA . ILE A 1 72 ? 10.131 0.129 6.530 1.00 95.94 72 ILE A CA 1
ATOM 586 C C . ILE A 1 72 ? 9.614 0.089 7.957 1.00 95.94 72 ILE A C 1
ATOM 588 O O . ILE A 1 72 ? 8.655 -0.633 8.226 1.00 95.94 72 ILE A O 1
ATOM 592 N N . GLU A 1 73 ? 10.217 0.868 8.848 1.00 96.69 73 GLU A N 1
ATOM 593 C CA . GLU A 1 73 ? 9.874 0.906 10.263 1.00 96.69 73 GLU A CA 1
ATOM 594 C C . GLU A 1 73 ? 8.432 1.369 10.465 1.00 96.69 73 GLU A C 1
ATOM 596 O O . GLU A 1 73 ? 7.742 0.812 11.311 1.00 96.69 73 GLU A O 1
ATOM 601 N N . HIS A 1 74 ? 7.939 2.297 9.636 1.00 97.38 74 HIS A N 1
ATOM 602 C CA . HIS A 1 74 ? 6.531 2.694 9.672 1.00 97.38 74 HIS A CA 1
ATOM 603 C C . HIS A 1 74 ? 5.619 1.510 9.332 1.00 97.38 74 HIS A C 1
ATOM 605 O O . HIS A 1 74 ? 4.640 1.272 10.027 1.00 97.38 74 HIS A O 1
ATOM 611 N N . LEU A 1 75 ? 5.949 0.732 8.293 1.00 97.31 75 LEU A N 1
ATOM 612 C CA . LEU A 1 75 ? 5.149 -0.438 7.911 1.00 97.31 75 LEU A CA 1
ATOM 613 C C . LEU A 1 75 ? 5.211 -1.553 8.964 1.00 97.31 75 LEU A C 1
ATOM 615 O O . LEU A 1 75 ? 4.195 -2.190 9.214 1.00 97.31 75 LEU A O 1
ATOM 619 N N . ASN A 1 76 ? 6.365 -1.755 9.608 1.00 96.44 76 ASN A N 1
ATOM 620 C CA . ASN A 1 76 ? 6.502 -2.712 10.710 1.00 96.44 76 ASN A CA 1
ATOM 621 C C . ASN A 1 76 ? 5.644 -2.302 11.917 1.00 96.44 76 ASN A C 1
ATOM 623 O O . ASN A 1 76 ? 4.911 -3.129 12.439 1.00 96.44 76 ASN A O 1
ATOM 627 N N . GLN A 1 77 ? 5.668 -1.023 12.308 1.00 96.12 77 GLN A N 1
ATOM 628 C CA . GLN A 1 77 ? 4.830 -0.511 13.400 1.00 96.12 77 GLN A CA 1
ATOM 629 C C . GLN A 1 77 ? 3.336 -0.682 13.108 1.00 96.12 77 GLN A C 1
ATOM 631 O O . GLN A 1 77 ? 2.562 -0.997 14.004 1.00 96.12 77 GLN A O 1
ATOM 636 N N . ILE A 1 78 ? 2.922 -0.489 11.853 1.00 95.88 78 ILE A N 1
ATOM 637 C CA . ILE A 1 78 ? 1.529 -0.702 11.440 1.00 95.88 78 ILE A CA 1
ATOM 638 C C . ILE A 1 78 ? 1.180 -2.193 11.453 1.00 95.88 78 ILE A C 1
ATOM 640 O O . ILE A 1 78 ? 0.066 -2.558 11.819 1.00 95.88 78 ILE A O 1
ATOM 644 N N . ALA A 1 79 ? 2.118 -3.064 11.079 1.00 95.00 79 ALA A N 1
ATOM 645 C CA . ALA A 1 79 ? 1.900 -4.504 11.127 1.00 95.00 79 ALA A CA 1
ATOM 646 C C . ALA A 1 79 ? 1.626 -5.012 12.548 1.00 95.00 79 ALA A C 1
ATOM 648 O O . ALA A 1 79 ? 0.806 -5.908 12.706 1.00 95.00 79 ALA A O 1
ATOM 649 N N . ASP A 1 80 ? 2.231 -4.397 13.569 1.00 92.56 80 ASP A N 1
ATOM 650 C CA . ASP A 1 80 ? 1.948 -4.711 14.976 1.00 92.56 80 ASP A CA 1
ATOM 651 C C . ASP A 1 80 ? 0.511 -4.325 15.398 1.00 92.56 80 ASP A C 1
ATOM 653 O O . ASP A 1 80 ? 0.025 -4.779 16.433 1.00 92.56 80 ASP A O 1
ATOM 657 N N . LEU A 1 81 ? -0.182 -3.497 14.603 1.00 92.31 81 LEU A N 1
ATOM 658 C CA . LEU A 1 81 ? -1.571 -3.077 14.827 1.00 92.31 81 LEU A CA 1
ATOM 659 C C . LEU A 1 81 ? -2.589 -3.896 14.015 1.00 92.31 81 LEU A C 1
ATOM 661 O O . LEU A 1 81 ? -3.749 -4.004 14.419 1.00 92.31 81 LEU A O 1
ATOM 665 N N . CYS A 1 82 ? -2.190 -4.444 12.863 1.00 92.31 82 CYS A N 1
ATOM 666 C CA . CYS A 1 82 ? -3.086 -5.162 11.957 1.00 92.31 82 CYS A CA 1
ATOM 667 C C . CYS A 1 82 ? -2.993 -6.683 12.156 1.00 92.31 82 CYS A C 1
ATOM 669 O O . CYS A 1 82 ? -1.976 -7.293 11.834 1.00 92.31 82 CYS A O 1
ATOM 671 N N . HIS A 1 83 ? -4.080 -7.323 12.598 1.00 84.31 83 HIS A N 1
ATOM 672 C CA . HIS A 1 83 ? -4.064 -8.756 12.921 1.00 84.31 83 HIS A CA 1
ATOM 673 C C . HIS A 1 83 ? -4.512 -9.668 11.772 1.00 84.31 83 HIS A C 1
ATOM 675 O O . HIS A 1 83 ? -3.886 -10.702 11.546 1.00 84.31 83 HIS A O 1
ATOM 681 N N . ASN A 1 84 ? -5.575 -9.311 11.042 1.00 91.50 84 ASN A N 1
ATOM 682 C CA . ASN A 1 84 ? -6.167 -10.209 10.047 1.00 91.50 84 ASN A CA 1
ATOM 683 C C . ASN A 1 84 ? -5.994 -9.660 8.636 1.00 91.50 84 ASN A C 1
ATOM 685 O O . ASN A 1 84 ? -5.311 -10.257 7.796 1.00 91.50 84 ASN A O 1
ATOM 689 N N . HIS A 1 85 ? -6.595 -8.500 8.381 1.00 96.56 85 HIS A N 1
ATOM 690 C CA . HIS A 1 85 ? -6.709 -7.951 7.041 1.00 96.56 85 HIS A CA 1
ATOM 691 C C . HIS A 1 85 ? -6.260 -6.502 6.988 1.00 96.56 85 HIS A C 1
ATOM 693 O O . HIS A 1 85 ? -6.352 -5.753 7.961 1.00 96.56 85 HIS A O 1
ATOM 699 N N . VAL A 1 86 ? -5.793 -6.109 5.807 1.00 98.19 86 VAL A N 1
ATOM 700 C CA . VAL A 1 86 ? -5.441 -4.727 5.505 1.00 98.19 86 VAL A CA 1
ATOM 701 C C . VAL A 1 86 ? -6.120 -4.261 4.236 1.00 98.19 86 VAL A C 1
ATOM 703 O O . VAL A 1 86 ? -6.308 -5.033 3.296 1.00 98.19 86 VAL A O 1
ATOM 706 N N . LEU A 1 87 ? -6.452 -2.975 4.218 1.00 98.50 87 LEU A N 1
ATOM 707 C CA . LEU A 1 87 ? -6.852 -2.240 3.032 1.00 98.50 87 LEU A CA 1
ATOM 708 C C . LEU A 1 87 ? -5.788 -1.176 2.790 1.00 98.50 87 LEU A C 1
ATOM 710 O O . LEU A 1 87 ? -5.702 -0.196 3.530 1.00 98.50 87 LEU A O 1
ATOM 714 N N . VAL A 1 88 ? -4.968 -1.382 1.766 1.00 98.69 88 VAL A N 1
ATOM 715 C CA . VAL A 1 88 ? -3.972 -0.400 1.329 1.00 98.69 88 VAL A CA 1
ATOM 716 C C . VAL A 1 88 ? -4.594 0.413 0.213 1.00 98.69 88 VAL A C 1
ATOM 718 O O . VAL A 1 88 ? -5.086 -0.161 -0.759 1.00 98.69 88 VAL A O 1
ATOM 721 N N . ALA A 1 89 ? -4.594 1.735 0.341 1.00 98.56 89 ALA A N 1
ATOM 722 C CA . ALA A 1 89 ? -5.301 2.587 -0.597 1.00 98.56 89 ALA A CA 1
ATOM 723 C C . ALA A 1 89 ? -4.599 3.915 -0.884 1.00 98.56 89 ALA A C 1
ATOM 725 O O . ALA A 1 89 ? -3.713 4.378 -0.162 1.00 98.56 89 ALA A O 1
ATOM 726 N N . ALA A 1 90 ? -5.029 4.524 -1.981 1.00 98.25 90 ALA A N 1
ATOM 727 C CA . ALA A 1 90 ? -4.766 5.898 -2.343 1.00 98.25 90 ALA A CA 1
ATOM 728 C C . ALA A 1 90 ? -6.077 6.680 -2.258 1.00 98.25 90 ALA A C 1
ATOM 730 O O . ALA A 1 90 ? -7.090 6.272 -2.838 1.00 98.25 90 ALA A O 1
ATOM 731 N N . THR A 1 91 ? -6.047 7.818 -1.574 1.00 97.69 91 THR A N 1
ATOM 732 C CA . THR A 1 91 ? -7.166 8.756 -1.549 1.00 97.69 91 THR A CA 1
ATOM 733 C C . THR A 1 91 ? -6.835 10.009 -2.342 1.00 97.69 91 THR A C 1
ATOM 735 O O . THR A 1 91 ? -5.678 10.429 -2.417 1.00 97.69 91 THR A O 1
ATOM 738 N N . PHE A 1 92 ? -7.868 10.597 -2.935 1.00 96.19 92 PHE A N 1
ATOM 739 C CA . PHE A 1 92 ? -7.834 11.916 -3.543 1.00 96.19 92 PHE A CA 1
ATOM 740 C C . PHE A 1 92 ? -8.875 12.787 -2.851 1.00 96.19 92 PHE A C 1
ATOM 742 O O . PHE A 1 92 ? -10.062 12.458 -2.862 1.00 96.19 92 PHE A O 1
ATOM 749 N N . ASN A 1 93 ? -8.435 13.882 -2.228 1.00 94.31 93 ASN A N 1
ATOM 750 C CA . ASN A 1 93 ? -9.309 14.788 -1.477 1.00 94.31 93 ASN A CA 1
ATOM 751 C C . ASN A 1 93 ? -10.168 14.051 -0.420 1.00 94.31 93 ASN A C 1
ATOM 753 O O . ASN A 1 93 ? -11.370 14.279 -0.298 1.00 94.31 93 ASN A O 1
ATOM 757 N N . GLY A 1 94 ? -9.552 13.099 0.293 1.00 93.12 94 GLY A N 1
ATOM 758 C CA . GLY A 1 94 ? -10.200 12.296 1.338 1.00 93.12 94 GLY A CA 1
ATOM 759 C C . GLY A 1 94 ? -11.059 11.124 0.843 1.00 93.12 94 GLY A C 1
ATOM 760 O O . GLY A 1 94 ? -11.529 10.339 1.660 1.00 93.12 94 GLY A O 1
ATOM 761 N N . LEU A 1 95 ? -11.244 10.958 -0.470 1.00 95.69 95 LEU A N 1
ATOM 762 C CA . LEU A 1 95 ? -12.023 9.857 -1.045 1.00 95.69 95 LEU A CA 1
ATOM 763 C C . LEU A 1 95 ? -11.105 8.749 -1.559 1.00 95.69 95 LEU A C 1
ATOM 765 O O . LEU A 1 95 ? -10.152 9.032 -2.283 1.00 95.69 95 LEU A O 1
ATOM 769 N N . ILE A 1 96 ? -11.399 7.487 -1.232 1.00 97.69 96 ILE A N 1
ATOM 770 C CA . ILE A 1 96 ? -10.636 6.335 -1.733 1.00 97.69 96 ILE A CA 1
ATOM 771 C C . ILE A 1 96 ? -10.835 6.215 -3.246 1.00 97.69 96 ILE A C 1
ATOM 773 O O . ILE A 1 96 ? -11.918 5.877 -3.718 1.00 97.69 96 ILE A O 1
ATOM 777 N N . SER A 1 97 ? -9.770 6.476 -4.002 1.00 97.69 97 SER A N 1
ATOM 778 C CA . SER A 1 97 ? -9.769 6.379 -5.465 1.00 97.69 97 SER A CA 1
ATOM 779 C C . SER A 1 97 ? -9.342 4.989 -5.934 1.00 97.69 97 SER A C 1
ATOM 781 O O . SER A 1 97 ? -9.915 4.458 -6.881 1.00 97.69 97 SER A O 1
ATOM 783 N N . LEU A 1 98 ? -8.380 4.377 -5.244 1.00 98.56 98 LEU A N 1
ATOM 784 C CA . LEU A 1 98 ? -7.866 3.046 -5.555 1.00 98.56 98 LEU A CA 1
ATOM 785 C C . LEU A 1 98 ? -7.481 2.339 -4.260 1.00 98.56 98 LEU A C 1
ATOM 787 O O . LEU A 1 98 ? -6.806 2.931 -3.422 1.00 98.56 98 LEU A O 1
ATOM 791 N N . ALA A 1 99 ? -7.866 1.079 -4.101 1.00 98.62 99 ALA A N 1
ATOM 792 C CA . ALA A 1 99 ? -7.532 0.282 -2.929 1.00 98.62 99 ALA A CA 1
ATOM 793 C C . ALA A 1 99 ? -7.326 -1.188 -3.282 1.00 98.62 99 ALA A C 1
ATOM 795 O O . ALA A 1 99 ? -7.849 -1.666 -4.282 1.00 98.62 99 ALA A O 1
ATOM 796 N N . ALA A 1 100 ? -6.620 -1.923 -2.433 1.00 98.75 100 ALA A N 1
ATOM 797 C CA . ALA A 1 100 ? -6.624 -3.377 -2.458 1.00 98.75 100 ALA A CA 1
ATOM 798 C C . ALA A 1 100 ? -6.732 -3.926 -1.041 1.00 98.75 100 ALA A C 1
ATOM 800 O O . ALA A 1 100 ? -6.056 -3.444 -0.127 1.00 98.75 100 ALA A O 1
ATOM 801 N N . ALA A 1 101 ? -7.584 -4.936 -0.874 1.00 98.62 101 ALA A N 1
ATOM 802 C CA . ALA A 1 101 ? -7.671 -5.691 0.366 1.00 98.62 101 ALA A CA 1
ATOM 803 C C . ALA A 1 101 ? -6.782 -6.938 0.285 1.00 98.62 101 ALA A C 1
ATOM 805 O O . ALA A 1 101 ? -6.659 -7.561 -0.773 1.00 98.62 101 ALA A O 1
ATOM 806 N N . GLY A 1 102 ? -6.168 -7.312 1.402 1.00 98.31 102 GLY A N 1
ATOM 807 C CA . GLY A 1 102 ? -5.287 -8.472 1.491 1.00 98.31 102 GLY A CA 1
ATOM 808 C C . GLY A 1 102 ? -5.015 -8.891 2.936 1.00 98.31 102 GLY A C 1
ATOM 809 O O . GLY A 1 102 ? -5.542 -8.276 3.869 1.00 98.31 102 GLY A O 1
ATOM 810 N N . PRO A 1 103 ? -4.204 -9.939 3.144 1.00 98.06 103 PRO A N 1
ATOM 811 C CA . PRO A 1 103 ? -3.803 -10.352 4.484 1.00 98.06 103 PRO A CA 1
ATOM 812 C C . PRO A 1 103 ? -2.859 -9.322 5.113 1.00 98.06 103 PRO A C 1
ATOM 814 O O . PRO A 1 103 ? -2.032 -8.736 4.417 1.00 98.06 103 PRO A O 1
ATOM 817 N N . ALA A 1 104 ? -2.911 -9.143 6.436 1.00 97.62 104 ALA A N 1
ATOM 818 C CA . ALA A 1 104 ? -2.038 -8.195 7.142 1.00 97.62 104 ALA A CA 1
ATOM 819 C C . ALA A 1 104 ? -0.532 -8.466 6.949 1.00 97.62 104 ALA A C 1
ATOM 821 O O . ALA A 1 104 ? 0.284 -7.543 6.993 1.00 97.62 104 ALA A O 1
ATOM 822 N N . SER A 1 105 ? -0.160 -9.710 6.631 1.00 97.50 105 SER A N 1
ATOM 823 C CA . SER A 1 105 ? 1.218 -10.113 6.331 1.00 97.50 105 SER A CA 1
ATOM 824 C C . SER A 1 105 ? 1.856 -9.368 5.153 1.00 97.50 105 SER A C 1
ATOM 826 O O . SER A 1 105 ? 3.082 -9.335 5.061 1.00 97.50 105 SER A O 1
ATOM 828 N N . VAL A 1 106 ? 1.086 -8.710 4.276 1.00 98.06 106 VAL A N 1
ATOM 829 C CA . VAL A 1 106 ? 1.662 -7.875 3.204 1.00 98.06 106 VAL A CA 1
ATOM 830 C C . VAL A 1 106 ? 2.470 -6.693 3.755 1.00 98.06 106 VAL A C 1
ATOM 832 O O . VAL A 1 106 ? 3.385 -6.221 3.084 1.00 98.06 106 VAL A O 1
ATOM 835 N N . LEU A 1 107 ? 2.189 -6.242 4.985 1.00 97.88 107 LEU A N 1
ATOM 836 C CA . LEU A 1 107 ? 2.926 -5.159 5.646 1.00 97.88 107 LEU A CA 1
ATOM 837 C C . LEU A 1 107 ? 4.325 -5.581 6.117 1.00 97.88 107 LEU A C 1
ATOM 839 O O . LEU A 1 107 ? 5.219 -4.739 6.196 1.00 97.88 107 LEU A O 1
ATOM 843 N N . THR A 1 108 ? 4.530 -6.871 6.397 1.00 96.88 108 THR A N 1
ATOM 844 C CA . THR A 1 108 ? 5.818 -7.442 6.839 1.00 96.88 108 THR A CA 1
ATOM 845 C C . THR A 1 108 ? 6.518 -8.258 5.761 1.00 96.88 108 THR A C 1
ATOM 847 O O . THR A 1 108 ? 7.693 -8.593 5.920 1.00 96.88 108 THR A O 1
ATOM 850 N N . LEU A 1 109 ? 5.836 -8.525 4.645 1.00 94.94 109 LEU A N 1
ATOM 851 C CA . LEU A 1 109 ? 6.387 -9.180 3.467 1.00 94.94 109 LEU A CA 1
ATOM 852 C C . LEU A 1 109 ? 7.716 -8.529 3.049 1.00 94.94 109 LEU A C 1
ATOM 854 O O . LEU A 1 109 ? 7.886 -7.315 3.141 1.00 94.94 109 LEU A O 1
ATOM 858 N N . ASN A 1 110 ? 8.666 -9.334 2.587 1.00 96.94 110 ASN A N 1
ATOM 859 C CA . ASN A 1 110 ? 9.892 -8.846 1.963 1.00 96.94 110 ASN A CA 1
ATOM 860 C C . ASN A 1 110 ? 10.029 -9.517 0.597 1.00 96.94 110 ASN A C 1
ATOM 862 O O . ASN A 1 110 ? 10.415 -10.682 0.508 1.00 96.94 110 ASN A O 1
ATOM 866 N N . THR A 1 111 ? 9.660 -8.802 -0.461 1.00 98.06 111 THR A N 1
ATOM 867 C CA . THR A 1 111 ? 9.721 -9.318 -1.828 1.00 98.06 111 THR A CA 1
ATOM 868 C C . THR A 1 111 ? 11.067 -9.036 -2.466 1.00 98.06 111 THR A C 1
ATOM 870 O O . THR A 1 111 ? 11.596 -7.920 -2.393 1.00 98.06 111 THR A O 1
ATOM 873 N N . THR A 1 112 ? 11.584 -10.026 -3.191 1.00 97.75 112 THR A N 1
ATOM 874 C CA . THR A 1 112 ? 12.705 -9.828 -4.107 1.00 97.75 112 THR A CA 1
ATOM 875 C C . THR A 1 112 ? 12.335 -8.797 -5.176 1.00 97.75 112 THR A C 1
ATOM 877 O O . THR A 1 112 ? 11.175 -8.636 -5.556 1.00 97.75 112 THR A O 1
ATOM 880 N N . TRP A 1 113 ? 13.337 -8.059 -5.645 1.00 97.62 113 TRP A N 1
ATOM 881 C CA . TRP A 1 113 ? 13.165 -7.001 -6.633 1.00 97.62 113 TRP A CA 1
ATOM 882 C C . TRP A 1 113 ? 12.432 -7.495 -7.892 1.00 97.62 113 TRP A C 1
ATOM 884 O O . TRP A 1 113 ? 12.854 -8.468 -8.514 1.00 97.62 113 TRP A O 1
ATOM 894 N N . ASN A 1 114 ? 11.349 -6.804 -8.268 1.00 98.12 114 ASN A N 1
ATOM 895 C CA . ASN A 1 114 ? 10.455 -7.129 -9.392 1.00 98.12 114 ASN A CA 1
ATOM 896 C C . ASN A 1 114 ? 9.740 -8.489 -9.302 1.00 98.12 114 ASN A C 1
ATOM 898 O O . ASN A 1 114 ? 9.264 -8.996 -10.316 1.00 98.12 114 ASN A O 1
ATOM 902 N N . GLN A 1 115 ? 9.653 -9.080 -8.110 1.00 98.25 115 GLN A N 1
ATOM 903 C CA . GLN A 1 115 ? 9.000 -10.370 -7.890 1.00 98.25 115 GLN A CA 1
ATOM 904 C C . GLN A 1 115 ? 7.882 -10.222 -6.850 1.00 98.25 115 GLN A C 1
ATOM 906 O O . GLN A 1 115 ? 8.099 -10.508 -5.671 1.00 98.25 115 GLN A O 1
ATOM 911 N N . PRO A 1 116 ? 6.695 -9.730 -7.249 1.00 98.44 116 PRO A N 1
ATOM 912 C CA . PRO A 1 116 ? 5.575 -9.607 -6.332 1.00 98.44 116 PRO A CA 1
ATOM 913 C C . PRO A 1 116 ? 4.994 -10.981 -5.986 1.00 98.44 116 PRO A C 1
ATOM 915 O O . PRO A 1 116 ? 5.085 -11.933 -6.763 1.00 98.44 116 PRO A O 1
ATOM 918 N N . GLN A 1 117 ? 4.336 -11.067 -4.835 1.00 98.69 117 GLN A N 1
ATOM 919 C CA . GLN A 1 117 ? 3.670 -12.271 -4.360 1.00 98.69 117 GLN A CA 1
ATOM 920 C C . GLN A 1 117 ? 2.151 -12.150 -4.511 1.00 98.69 117 GLN A C 1
ATOM 922 O O . GLN A 1 117 ? 1.560 -11.130 -4.160 1.00 98.69 117 GLN A O 1
ATOM 927 N N . LEU A 1 118 ? 1.513 -13.204 -5.023 1.00 98.62 118 LEU A N 1
ATOM 928 C CA . LEU A 1 118 ? 0.064 -13.255 -5.202 1.00 98.62 118 LEU A CA 1
ATOM 929 C C . LEU A 1 118 ? -0.642 -13.597 -3.883 1.00 98.62 118 LEU A C 1
ATOM 931 O O . LEU A 1 118 ? -0.360 -14.629 -3.276 1.00 98.62 118 LEU A O 1
ATOM 935 N N . PHE A 1 119 ? -1.612 -12.770 -3.497 1.00 98.50 119 PHE A N 1
ATOM 936 C CA . PHE A 1 119 ? -2.592 -13.068 -2.454 1.00 98.50 119 PHE A CA 1
ATOM 937 C C . PHE A 1 119 ? -3.993 -12.769 -2.990 1.00 98.50 119 PHE A C 1
ATOM 939 O O . PHE A 1 119 ? -4.295 -11.634 -3.362 1.00 98.50 119 PHE A O 1
ATOM 946 N N . GLY A 1 120 ? -4.851 -13.791 -3.054 1.00 97.44 120 GLY A N 1
ATOM 947 C CA . GLY A 1 120 ? -6.151 -13.672 -3.717 1.00 97.44 120 GLY A CA 1
ATOM 948 C C . GLY A 1 120 ? -5.974 -13.327 -5.197 1.00 97.44 120 GLY A C 1
ATOM 949 O O . GLY A 1 120 ? -5.372 -14.096 -5.941 1.00 97.44 120 GLY A O 1
ATOM 950 N N . GLN A 1 121 ? -6.477 -12.161 -5.605 1.00 98.06 121 GLN A N 1
ATOM 951 C CA . GLN A 1 121 ? -6.389 -11.651 -6.980 1.00 98.06 121 GLN A CA 1
ATOM 952 C C . GLN A 1 121 ? -5.372 -10.506 -7.135 1.00 98.06 121 GLN A C 1
ATOM 954 O O . GLN A 1 121 ? -5.409 -9.773 -8.121 1.00 98.06 121 GLN A O 1
ATOM 959 N N . VAL A 1 122 ? -4.496 -10.304 -6.145 1.00 98.75 122 VAL A N 1
ATOM 960 C CA . VAL A 1 122 ? -3.636 -9.118 -6.055 1.00 98.75 122 VAL A CA 1
ATOM 961 C C . VAL A 1 122 ? -2.173 -9.515 -5.904 1.00 98.75 122 VAL A C 1
ATOM 963 O O . VAL A 1 122 ? -1.818 -10.302 -5.025 1.00 98.75 122 VAL A O 1
ATOM 966 N N . TYR A 1 123 ? -1.309 -8.938 -6.735 1.00 98.81 123 TYR A N 1
ATOM 967 C CA . TYR A 1 123 ? 0.139 -9.085 -6.626 1.00 98.81 123 TYR A CA 1
ATOM 968 C C . TYR A 1 123 ? 0.701 -7.989 -5.729 1.00 98.81 123 TYR A C 1
ATOM 970 O O . TYR A 1 123 ? 0.731 -6.827 -6.123 1.00 98.81 123 TYR A O 1
ATOM 978 N N . TRP A 1 124 ? 1.158 -8.366 -4.539 1.00 98.81 124 TRP A N 1
ATOM 979 C CA . TRP A 1 124 ? 1.719 -7.473 -3.529 1.00 98.81 124 TRP A CA 1
ATOM 980 C C . TRP A 1 124 ? 3.239 -7.468 -3.572 1.00 98.81 124 TRP A C 1
ATOM 982 O O . TRP A 1 124 ? 3.873 -8.489 -3.835 1.00 98.81 124 TRP A O 1
ATOM 992 N N . TYR A 1 125 ? 3.840 -6.328 -3.263 1.00 98.56 125 TYR A N 1
ATOM 993 C CA . TYR A 1 125 ? 5.285 -6.214 -3.137 1.00 98.56 125 TYR A CA 1
ATOM 994 C C . TYR A 1 125 ? 5.670 -5.222 -2.055 1.00 98.56 125 TYR A C 1
ATOM 996 O O . TYR A 1 125 ? 5.030 -4.193 -1.858 1.00 98.56 125 TYR A O 1
ATOM 1004 N N . ARG A 1 126 ? 6.762 -5.546 -1.375 1.00 98.12 126 ARG A N 1
ATOM 1005 C CA . ARG A 1 126 ? 7.433 -4.737 -0.368 1.00 98.12 126 ARG A CA 1
ATOM 1006 C C . ARG A 1 126 ? 8.922 -5.016 -0.494 1.00 98.12 126 ARG A C 1
ATOM 1008 O O . ARG A 1 126 ? 9.413 -6.010 0.029 1.00 98.12 126 ARG A O 1
ATOM 1015 N N . THR A 1 127 ? 9.629 -4.173 -1.235 1.00 97.88 127 THR A N 1
ATOM 1016 C CA . THR A 1 127 ? 11.064 -4.350 -1.479 1.00 97.88 127 THR A CA 1
ATOM 1017 C C . THR A 1 127 ? 11.830 -3.201 -0.846 1.00 97.88 127 THR A C 1
ATOM 1019 O O . THR A 1 127 ? 11.646 -2.041 -1.226 1.00 97.88 127 THR A O 1
ATOM 1022 N N . ASN A 1 128 ? 12.704 -3.538 0.098 1.00 95.50 128 ASN A N 1
ATOM 1023 C CA . ASN A 1 128 ? 13.511 -2.589 0.862 1.00 95.50 128 ASN A CA 1
ATOM 1024 C C . ASN A 1 128 ? 14.327 -1.667 -0.054 1.00 95.50 128 ASN A C 1
ATOM 1026 O O . ASN A 1 128 ? 14.905 -2.119 -1.046 1.00 95.50 128 ASN A O 1
ATOM 1030 N N . GLY A 1 129 ? 14.355 -0.366 0.251 1.00 95.75 129 GLY A N 1
ATOM 1031 C CA . GLY A 1 129 ? 15.034 0.637 -0.584 1.00 95.75 129 GLY A CA 1
ATOM 1032 C C . GLY A 1 129 ? 14.421 0.860 -1.973 1.00 95.75 129 GLY A C 1
ATOM 1033 O O . GLY A 1 129 ? 14.982 1.603 -2.782 1.00 95.75 129 GLY A O 1
ATOM 1034 N N . LYS A 1 130 ? 13.294 0.207 -2.283 1.00 97.00 130 LYS A N 1
ATOM 1035 C CA . LYS A 1 130 ? 12.548 0.355 -3.534 1.00 97.00 130 LYS A CA 1
ATOM 1036 C C . LYS A 1 130 ? 11.154 0.871 -3.219 1.00 97.00 130 LYS A C 1
ATOM 1038 O O . LYS A 1 130 ? 10.982 2.072 -3.015 1.00 97.00 130 LYS A O 1
ATOM 1043 N N . SER A 1 131 ? 10.162 -0.016 -3.192 1.00 97.81 131 SER A N 1
ATOM 1044 C CA . SER A 1 131 ? 8.769 0.379 -3.043 1.00 97.81 131 SER A CA 1
ATOM 1045 C C . SER A 1 131 ? 7.868 -0.678 -2.419 1.00 97.81 131 SER A C 1
ATOM 1047 O O . SER A 1 131 ? 8.202 -1.865 -2.404 1.00 97.81 131 SER A O 1
ATOM 1049 N N . PHE A 1 132 ? 6.713 -0.220 -1.938 1.00 98.56 132 PHE A N 1
ATOM 1050 C CA . PHE A 1 132 ? 5.635 -1.036 -1.386 1.00 98.56 132 PHE A CA 1
ATOM 1051 C C . PHE A 1 132 ? 4.323 -0.802 -2.128 1.00 98.56 132 PHE A C 1
ATOM 1053 O O . PHE A 1 132 ? 3.915 0.340 -2.203 1.00 98.56 132 PHE A O 1
ATOM 1060 N N . GLY A 1 133 ? 3.617 -1.826 -2.596 1.00 98.38 133 GLY A N 1
ATOM 1061 C CA . GLY A 1 133 ? 2.236 -1.681 -3.063 1.00 98.38 133 GLY A CA 1
ATOM 1062 C C . GLY A 1 133 ? 1.701 -2.929 -3.745 1.00 98.38 133 GLY A C 1
ATOM 1063 O O . GLY A 1 133 ? 2.042 -4.044 -3.352 1.00 98.38 133 GLY A O 1
ATOM 1064 N N . PHE A 1 134 ? 0.838 -2.740 -4.742 1.00 98.75 134 PHE A N 1
ATOM 1065 C CA . PHE A 1 134 ? 0.142 -3.805 -5.443 1.00 98.75 134 PHE A CA 1
ATOM 1066 C C . PHE A 1 134 ? -0.097 -3.559 -6.943 1.00 98.75 134 PHE A C 1
ATOM 1068 O O . PHE A 1 134 ? -0.074 -2.440 -7.459 1.00 98.75 134 PHE A O 1
ATOM 1075 N N . SER A 1 135 ? -0.364 -4.650 -7.654 1.00 98.44 135 SER A N 1
ATOM 1076 C CA . SER A 1 135 ? -0.667 -4.682 -9.084 1.00 98.44 135 SER A CA 1
ATOM 1077 C C . SER A 1 135 ? -1.684 -5.793 -9.395 1.00 98.44 135 SER A C 1
ATOM 1079 O O . SER A 1 135 ? -1.697 -6.813 -8.701 1.00 98.44 135 SER A O 1
ATOM 1081 N N . PRO A 1 136 ? -2.510 -5.656 -10.451 1.00 98.31 136 PRO A N 1
ATOM 1082 C CA . PRO A 1 136 ? -3.349 -6.750 -10.950 1.00 98.31 136 PRO A CA 1
ATOM 1083 C C . PRO A 1 136 ? -2.541 -7.820 -11.704 1.00 98.31 136 PRO A C 1
ATOM 1085 O O . PRO A 1 136 ? -3.047 -8.904 -11.974 1.00 98.31 136 PRO A O 1
ATOM 1088 N N . LEU A 1 137 ? -1.294 -7.519 -12.080 1.00 98.25 137 LEU A N 1
ATOM 1089 C CA . LEU A 1 137 ? -0.432 -8.374 -12.897 1.00 98.25 137 LEU A CA 1
ATOM 1090 C C . LEU A 1 137 ? 0.888 -8.694 -12.177 1.00 98.25 137 LEU A C 1
ATOM 1092 O O . LEU A 1 137 ? 1.404 -7.830 -11.459 1.00 98.25 137 LEU A O 1
ATOM 1096 N N . PRO A 1 138 ? 1.491 -9.873 -12.433 1.00 98.00 138 PRO A N 1
ATOM 1097 C CA . PRO A 1 138 ? 2.768 -10.267 -11.829 1.00 98.00 138 PRO A CA 1
ATOM 1098 C C . PRO A 1 138 ? 3.947 -9.411 -12.306 1.00 98.00 138 PRO A C 1
ATOM 1100 O O . PRO A 1 138 ? 4.971 -9.331 -11.635 1.00 98.00 138 PRO A O 1
ATOM 1103 N N . THR A 1 139 ? 3.829 -8.780 -13.474 1.00 98.06 139 THR A N 1
ATOM 1104 C CA . THR A 1 139 ? 4.891 -7.953 -14.047 1.00 98.06 139 THR A CA 1
ATOM 1105 C C . THR A 1 139 ? 4.846 -6.545 -13.449 1.00 98.06 139 THR A C 1
ATOM 1107 O O . THR A 1 139 ? 3.884 -5.794 -13.653 1.00 98.06 139 THR A O 1
ATOM 1110 N N . ILE A 1 140 ? 5.905 -6.191 -12.720 1.00 98.06 140 ILE A N 1
ATOM 1111 C CA . ILE A 1 140 ? 6.166 -4.862 -12.147 1.00 98.06 140 ILE A CA 1
ATOM 1112 C C . ILE A 1 140 ? 7.595 -4.426 -12.496 1.00 98.06 140 ILE A C 1
ATOM 1114 O O . ILE A 1 140 ? 8.450 -5.266 -12.793 1.00 98.06 140 ILE A O 1
ATOM 1118 N N . ARG A 1 141 ? 7.883 -3.122 -12.410 1.00 97.19 141 ARG A N 1
ATOM 1119 C CA . ARG A 1 141 ? 9.226 -2.585 -12.684 1.00 97.19 141 ARG A CA 1
ATOM 1120 C C . ARG A 1 141 ? 9.630 -1.514 -11.678 1.00 97.19 141 ARG A C 1
ATOM 1122 O O . ARG A 1 141 ? 9.387 -0.329 -11.887 1.00 97.19 141 ARG A O 1
ATOM 1129 N N . GLN A 1 142 ? 10.309 -1.930 -10.615 1.00 96.00 142 GLN A N 1
ATOM 1130 C CA . GLN A 1 142 ? 10.762 -1.107 -9.494 1.00 96.00 142 GLN A CA 1
ATOM 1131 C C . GLN A 1 142 ? 12.126 -0.443 -9.768 1.00 96.00 142 GLN A C 1
ATOM 1133 O O . GLN A 1 142 ? 13.121 -0.762 -9.114 1.00 96.00 142 GLN A O 1
ATOM 1138 N N . THR A 1 143 ? 12.215 0.487 -10.727 1.00 88.75 143 THR A N 1
ATOM 1139 C CA . THR A 1 143 ? 13.440 1.308 -10.898 1.00 88.75 143 THR A CA 1
ATOM 1140 C C . THR A 1 143 ? 13.728 2.135 -9.636 1.00 88.75 143 THR A C 1
ATOM 1142 O O . THR A 1 143 ? 14.859 2.137 -9.152 1.00 88.75 143 THR A O 1
ATOM 1145 N N . SER A 1 144 ? 12.663 2.674 -9.033 1.00 82.50 144 SER A N 1
ATOM 1146 C CA . SER A 1 144 ? 12.582 3.122 -7.628 1.00 82.50 144 SER A CA 1
ATOM 1147 C C . SER A 1 144 ? 11.184 2.852 -7.053 1.00 82.50 144 SER A C 1
ATOM 1149 O O . SER A 1 144 ? 11.051 2.419 -5.917 1.00 82.50 144 SER A O 1
ATOM 1151 N N . ALA A 1 145 ? 10.151 3.026 -7.878 1.00 93.00 145 ALA A N 1
ATOM 1152 C CA . ALA A 1 145 ? 8.758 2.620 -7.672 1.00 93.00 145 ALA A CA 1
ATOM 1153 C C . ALA A 1 145 ? 8.282 1.781 -8.869 1.00 93.00 145 ALA A C 1
ATOM 1155 O O . ALA A 1 145 ? 9.009 1.711 -9.864 1.00 93.00 145 ALA A O 1
ATOM 1156 N N . ASP A 1 146 ? 7.088 1.180 -8.801 1.00 95.12 146 ASP A N 1
ATOM 1157 C CA . ASP A 1 146 ? 6.516 0.461 -9.949 1.00 95.12 146 ASP A CA 1
ATOM 1158 C C . ASP A 1 146 ? 6.207 1.405 -11.124 1.00 95.12 146 ASP A C 1
ATOM 1160 O O . ASP A 1 146 ? 5.319 2.260 -11.063 1.00 95.12 146 ASP A O 1
ATOM 1164 N N . ASN A 1 147 ? 6.966 1.226 -12.204 1.00 93.81 147 ASN A N 1
ATOM 1165 C CA . ASN A 1 147 ? 6.872 1.954 -13.465 1.00 93.81 147 ASN A CA 1
ATOM 1166 C C . ASN A 1 147 ? 6.399 1.067 -14.626 1.00 93.81 147 ASN A C 1
ATOM 1168 O O . ASN A 1 147 ? 6.628 1.421 -15.785 1.00 93.81 147 ASN A O 1
ATOM 1172 N N . GLU A 1 148 ? 5.809 -0.093 -14.349 1.00 96.12 148 GLU A N 1
ATOM 1173 C CA . GLU A 1 148 ? 5.234 -0.955 -15.381 1.00 96.12 148 GLU A CA 1
ATOM 1174 C C . GLU A 1 148 ? 3.819 -0.505 -15.757 1.00 96.12 148 GLU A C 1
ATOM 1176 O O . GLU A 1 148 ? 3.114 0.040 -14.912 1.00 96.12 148 GLU A O 1
ATOM 1181 N N . ASP A 1 149 ? 3.401 -0.712 -17.012 1.00 92.88 149 ASP A N 1
ATOM 1182 C CA . ASP A 1 149 ? 2.052 -0.377 -17.506 1.00 92.88 149 ASP A CA 1
ATOM 1183 C C . ASP A 1 149 ? 1.549 1.003 -17.016 1.00 92.88 149 ASP A C 1
ATOM 1185 O O . ASP A 1 149 ? 0.723 1.149 -16.103 1.00 92.88 149 ASP A O 1
ATOM 1189 N N . LEU A 1 150 ? 2.140 2.056 -17.587 1.00 90.62 150 LEU A N 1
ATOM 1190 C CA . LEU A 1 150 ? 2.008 3.437 -17.108 1.00 90.62 150 LEU A CA 1
ATOM 1191 C C . LEU A 1 150 ? 0.574 3.981 -17.140 1.00 90.62 150 LEU A C 1
ATOM 1193 O O . LEU A 1 150 ? 0.290 4.945 -16.434 1.00 90.62 150 LEU A O 1
ATOM 1197 N N . ASN A 1 151 ? -0.305 3.364 -17.928 1.00 93.56 151 ASN A N 1
ATOM 1198 C CA . ASN A 1 151 ? -1.701 3.770 -18.075 1.00 93.56 151 ASN A CA 1
ATOM 1199 C C . ASN A 1 151 ? -2.656 2.915 -17.232 1.00 93.56 151 ASN A C 1
ATOM 1201 O O . ASN A 1 151 ? -3.851 3.197 -17.207 1.00 93.56 151 ASN A O 1
ATOM 1205 N N . SER A 1 152 ? -2.151 1.891 -16.535 1.00 95.31 152 SER A N 1
ATOM 1206 C CA . SER A 1 152 ? -2.979 1.035 -15.687 1.00 95.31 152 SER A CA 1
ATOM 1207 C C . SER A 1 152 ? -3.647 1.841 -14.568 1.00 95.31 152 SER A C 1
ATOM 1209 O O . SER A 1 152 ? -2.928 2.450 -13.764 1.00 95.31 152 SER A O 1
ATOM 1211 N N . PRO A 1 153 ? -4.985 1.813 -14.442 1.00 96.38 153 PRO A N 1
ATOM 1212 C CA . PRO A 1 153 ? -5.674 2.451 -13.325 1.00 96.38 153 PRO A CA 1
ATOM 1213 C C . PRO A 1 153 ? -5.577 1.631 -12.029 1.00 96.38 153 PRO A C 1
ATOM 1215 O O . PRO A 1 153 ? -5.851 2.153 -10.957 1.00 96.38 153 PRO A O 1
ATOM 1218 N N . LEU A 1 154 ? -5.117 0.378 -12.101 1.00 97.94 154 LEU A N 1
ATOM 1219 C CA . LEU A 1 154 ? -5.209 -0.597 -11.009 1.00 97.94 154 LEU A CA 1
ATOM 1220 C C . LEU A 1 154 ? -3.899 -0.806 -10.233 1.00 97.94 154 LEU A C 1
ATOM 1222 O O . LEU A 1 154 ? -3.751 -1.793 -9.518 1.00 97.94 154 LEU A O 1
ATOM 1226 N N . ARG A 1 155 ? -2.914 0.083 -10.387 1.00 98.25 155 ARG A N 1
ATOM 1227 C CA . ARG A 1 155 ? -1.586 -0.062 -9.769 1.00 98.25 155 ARG A CA 1
ATOM 1228 C C . ARG A 1 155 ? -1.333 0.982 -8.690 1.00 98.25 155 ARG A C 1
ATOM 1230 O O . ARG A 1 155 ? -1.587 2.167 -8.892 1.00 98.25 155 ARG A O 1
ATOM 1237 N N . LEU A 1 156 ? -0.750 0.528 -7.587 1.00 98.25 156 LEU A N 1
ATOM 1238 C CA . LEU A 1 156 ? -0.314 1.318 -6.437 1.00 98.25 156 LEU A CA 1
ATOM 1239 C C . LEU A 1 156 ? 1.043 0.735 -5.968 1.00 98.25 156 LEU A C 1
ATOM 1241 O O . LEU A 1 156 ? 1.293 -0.443 -6.093 1.00 98.25 156 LEU A O 1
ATOM 1245 N N . SER A 1 157 ? 1.962 1.542 -5.483 1.00 97.88 157 SER A N 1
ATOM 1246 C CA . SER A 1 157 ? 3.351 1.348 -5.008 1.00 97.88 157 SER A CA 1
ATOM 1247 C C . SER A 1 157 ? 3.654 2.382 -3.869 1.00 97.88 157 SER A C 1
ATOM 1249 O O . SER A 1 157 ? 2.760 2.843 -3.192 1.00 97.88 157 SER A O 1
ATOM 1251 N N . TRP A 1 158 ? 4.885 2.714 -3.520 1.00 96.88 158 TRP A N 1
ATOM 1252 C CA . TRP A 1 158 ? 5.376 3.985 -2.949 1.00 96.88 158 TRP A CA 1
ATOM 1253 C C . TRP A 1 158 ? 6.785 3.803 -2.558 1.00 96.88 158 TRP A C 1
ATOM 1255 O O . TRP A 1 158 ? 7.161 2.715 -2.146 1.00 96.88 158 TRP A O 1
ATOM 1265 N N . LEU A 1 159 ? 7.559 4.870 -2.738 1.00 96.94 159 LEU A N 1
ATOM 1266 C CA . LEU A 1 159 ? 8.956 4.848 -2.386 1.00 96.94 159 LEU A CA 1
ATOM 1267 C C . LEU A 1 159 ? 9.078 4.475 -0.911 1.00 96.94 159 LEU A C 1
ATOM 1269 O O . LEU A 1 159 ? 8.379 5.012 -0.045 1.00 96.94 159 LEU A O 1
ATOM 1273 N N . LEU A 1 160 ? 9.944 3.499 -0.681 1.00 96.94 160 LEU A N 1
ATOM 1274 C CA . LEU A 1 160 ? 10.258 2.946 0.619 1.00 96.94 160 LEU A CA 1
ATOM 1275 C C . LEU A 1 160 ? 11.752 3.159 0.864 1.00 96.94 160 LEU A C 1
ATOM 1277 O O . LEU A 1 160 ? 12.574 2.879 -0.010 1.00 96.94 160 LEU A O 1
ATOM 1281 N N . ASP A 1 161 ? 12.084 3.691 2.037 1.00 96.31 161 ASP A N 1
ATOM 1282 C CA . ASP A 1 161 ? 13.455 3.938 2.511 1.00 96.31 161 ASP A CA 1
ATOM 1283 C C . ASP A 1 161 ? 14.273 4.926 1.670 1.00 96.31 161 ASP A C 1
ATOM 1285 O O . ASP A 1 161 ? 15.504 4.932 1.707 1.00 96.31 161 ASP A O 1
ATOM 1289 N N . GLN A 1 162 ? 13.597 5.817 0.951 1.00 93.62 162 GLN A N 1
ATOM 1290 C CA . GLN A 1 162 ? 14.229 6.880 0.173 1.00 93.62 162 GLN A CA 1
ATOM 1291 C C . GLN A 1 162 ? 14.065 8.235 0.871 1.00 93.62 162 GLN A C 1
ATOM 1293 O O . GLN A 1 162 ? 13.144 8.445 1.656 1.00 93.62 162 GLN A O 1
ATOM 1298 N N . ASN A 1 163 ? 14.958 9.180 0.568 1.00 93.75 163 ASN A N 1
ATOM 1299 C CA . ASN A 1 163 ? 14.918 10.545 1.122 1.00 93.75 163 ASN A CA 1
ATOM 1300 C C . ASN A 1 163 ? 13.895 11.453 0.416 1.00 93.75 163 ASN A C 1
ATOM 1302 O O . ASN A 1 163 ? 13.939 12.672 0.546 1.00 93.75 163 ASN A O 1
ATOM 1306 N N . ILE A 1 164 ? 12.991 10.851 -0.354 1.00 92.75 164 ILE A N 1
ATOM 1307 C CA . ILE A 1 164 ? 11.886 11.494 -1.055 1.00 92.75 164 ILE A CA 1
ATOM 1308 C C . ILE A 1 164 ? 10.646 10.609 -0.916 1.00 92.75 164 ILE A C 1
ATOM 1310 O O . ILE A 1 164 ? 10.755 9.384 -0.835 1.00 92.75 164 ILE A O 1
ATOM 1314 N N . GLY A 1 165 ? 9.471 11.231 -0.868 1.00 94.12 165 GLY A N 1
ATOM 1315 C CA . GLY A 1 165 ? 8.206 10.524 -1.014 1.00 94.12 165 GLY A CA 1
ATOM 1316 C C . GLY A 1 165 ? 7.772 10.436 -2.475 1.00 94.12 165 GLY A C 1
ATOM 1317 O O . GLY A 1 165 ? 8.524 10.707 -3.409 1.00 94.12 165 GLY A O 1
ATOM 1318 N N . GLY A 1 166 ? 6.502 10.117 -2.656 1.00 92.19 166 GLY A N 1
ATOM 1319 C CA . GLY A 1 166 ? 5.821 10.125 -3.935 1.00 92.19 166 GLY A CA 1
ATOM 1320 C C . GLY A 1 166 ? 5.775 8.763 -4.597 1.00 92.19 166 GLY A C 1
ATOM 1321 O O . GLY A 1 166 ? 6.360 7.804 -4.090 1.00 92.19 166 GLY A O 1
ATOM 1322 N N . TYR A 1 167 ? 5.033 8.758 -5.717 1.00 84.94 167 TYR A N 1
ATOM 1323 C CA . TYR A 1 167 ? 4.822 7.777 -6.809 1.00 84.94 167 TYR A CA 1
ATOM 1324 C C . TYR A 1 167 ? 3.293 7.563 -7.087 1.00 84.94 167 TYR A C 1
ATOM 1326 O O . TYR A 1 167 ? 2.503 8.361 -6.621 1.00 84.94 167 TYR A O 1
ATOM 1334 N N . ARG A 1 168 ? 2.874 6.589 -7.910 1.00 94.88 168 ARG A N 1
ATOM 1335 C CA . ARG A 1 168 ? 1.570 6.483 -8.593 1.00 94.88 168 ARG A CA 1
ATOM 1336 C C . ARG A 1 168 ? 0.326 6.031 -7.809 1.00 94.88 168 ARG A C 1
ATOM 1338 O O . ARG A 1 168 ? 0.356 5.029 -7.125 1.00 94.88 168 ARG A O 1
ATOM 1345 N N . ALA A 1 169 ? -0.817 6.644 -8.080 1.00 96.50 169 ALA A N 1
ATOM 1346 C CA . ALA A 1 169 ? -2.130 6.072 -7.787 1.00 96.50 169 ALA A CA 1
ATOM 1347 C C . ALA A 1 169 ? -2.848 5.826 -9.120 1.00 96.50 169 ALA A C 1
ATOM 1349 O O . ALA A 1 169 ? -3.208 6.771 -9.827 1.00 96.50 169 ALA A O 1
ATOM 1350 N N . GLY A 1 170 ? -2.972 4.561 -9.519 1.00 96.12 170 GLY A N 1
ATOM 1351 C CA . GLY A 1 170 ? -3.452 4.197 -10.848 1.00 96.12 170 GLY A CA 1
ATOM 1352 C C . GLY A 1 170 ? -2.552 4.769 -11.945 1.00 96.12 170 GLY A C 1
ATOM 1353 O O . GLY A 1 170 ? -1.334 4.581 -11.916 1.00 96.12 170 GLY A O 1
ATOM 1354 N N . ALA A 1 171 ? -3.132 5.472 -12.917 1.00 94.25 171 ALA A N 1
ATOM 1355 C CA . ALA A 1 171 ? -2.394 6.075 -14.031 1.00 94.25 171 ALA A CA 1
ATOM 1356 C C . ALA A 1 171 ? -1.695 7.402 -13.663 1.00 94.25 171 ALA A C 1
ATOM 1358 O O . ALA A 1 171 ? -0.832 7.884 -14.402 1.00 94.25 171 ALA A O 1
ATOM 1359 N N . ILE A 1 172 ? -2.046 8.008 -12.523 1.00 94.00 172 ILE A N 1
ATOM 1360 C CA . ILE A 1 172 ? -1.467 9.279 -12.082 1.00 94.00 172 ILE A CA 1
ATOM 1361 C C . ILE A 1 172 ? -0.148 8.981 -11.386 1.00 94.00 172 ILE A C 1
ATOM 1363 O O . ILE A 1 172 ? -0.107 8.199 -10.443 1.00 94.00 172 ILE A O 1
ATOM 1367 N N . ARG A 1 173 ? 0.941 9.596 -11.851 1.00 90.69 173 ARG A N 1
ATOM 1368 C CA . ARG A 1 173 ? 2.316 9.341 -11.396 1.00 90.69 173 ARG A CA 1
ATOM 1369 C C . ARG A 1 173 ? 2.931 10.608 -10.819 1.00 90.69 173 ARG A C 1
ATOM 1371 O O . ARG A 1 173 ? 2.373 11.688 -10.967 1.00 90.69 173 ARG A O 1
ATOM 1378 N N . SER A 1 174 ? 4.095 10.461 -10.186 1.00 85.56 174 SER A N 1
ATOM 1379 C CA . SER A 1 174 ? 4.836 11.582 -9.598 1.00 85.56 174 SER A CA 1
ATOM 1380 C C . SER A 1 174 ? 3.969 12.410 -8.644 1.00 85.56 174 SER A C 1
ATOM 1382 O O . SER A 1 174 ? 3.843 13.620 -8.787 1.00 85.56 174 SER A O 1
ATOM 1384 N N . LEU A 1 175 ? 3.399 11.747 -7.631 1.00 87.25 175 LEU A N 1
ATOM 1385 C CA . LEU A 1 175 ? 2.569 12.397 -6.613 1.00 87.25 175 LEU A CA 1
ATOM 1386 C C . LEU A 1 175 ? 3.294 13.086 -5.426 1.00 87.25 175 LEU A C 1
ATOM 1388 O O . LEU A 1 175 ? 2.575 13.488 -4.513 1.00 87.25 175 LEU A O 1
ATOM 1392 N N . PRO A 1 176 ? 4.638 13.260 -5.326 1.00 76.31 176 PRO A N 1
ATOM 1393 C CA . PRO A 1 176 ? 5.187 13.962 -4.162 1.00 76.31 176 PRO A CA 1
ATOM 1394 C C . PRO A 1 176 ? 4.787 15.447 -4.105 1.00 76.31 176 PRO A C 1
ATOM 1396 O O . PRO A 1 176 ? 4.813 16.018 -3.023 1.00 76.31 176 PRO A O 1
ATOM 1399 N N . ASP A 1 177 ? 4.357 16.049 -5.217 1.00 74.19 177 ASP A N 1
ATOM 1400 C CA . ASP A 1 177 ? 4.028 17.481 -5.290 1.00 74.19 177 ASP A CA 1
ATOM 1401 C C . ASP A 1 177 ? 2.524 17.779 -5.157 1.00 74.19 177 ASP A C 1
ATOM 1403 O O . ASP A 1 177 ? 2.098 18.926 -5.286 1.00 74.19 177 ASP A O 1
ATOM 1407 N N . ASN A 1 178 ? 1.693 16.759 -4.912 1.00 79.81 178 ASN A N 1
ATOM 1408 C CA . ASN A 1 178 ? 0.245 16.922 -4.821 1.00 79.81 178 ASN A CA 1
ATOM 1409 C C . ASN A 1 178 ? -0.270 16.537 -3.430 1.00 79.81 178 ASN A C 1
ATOM 1411 O O . ASN A 1 178 ? -0.450 15.360 -3.123 1.00 79.81 178 ASN A O 1
ATOM 1415 N N . SER A 1 179 ? -0.557 17.551 -2.612 1.00 84.81 179 SER A N 1
ATOM 1416 C CA . SER A 1 179 ? -1.078 17.380 -1.252 1.00 84.81 179 SER A CA 1
ATOM 1417 C C . SER A 1 179 ? -2.487 16.789 -1.192 1.00 84.81 179 SER A C 1
ATOM 1419 O O . SER A 1 179 ? -2.911 16.385 -0.120 1.00 84.81 179 SER A O 1
ATOM 1421 N N . MET A 1 180 ? -3.218 16.710 -2.308 1.00 93.62 180 MET A N 1
ATOM 1422 C CA . MET A 1 180 ? -4.542 16.077 -2.330 1.00 93.62 180 MET A CA 1
ATOM 1423 C C . MET A 1 180 ? -4.462 14.550 -2.353 1.00 93.62 180 MET A C 1
ATOM 1425 O O . MET A 1 180 ? -5.463 13.896 -2.063 1.00 93.62 180 MET A O 1
ATOM 1429 N N . TRP A 1 181 ? -3.308 13.987 -2.729 1.00 96.75 181 TRP A N 1
ATOM 1430 C CA . TRP A 1 181 ? -3.103 12.546 -2.790 1.00 96.75 181 TRP A CA 1
ATOM 1431 C C . TRP A 1 181 ? -2.477 12.022 -1.509 1.00 96.75 181 TRP A C 1
ATOM 1433 O O . TRP A 1 181 ? -1.367 12.410 -1.132 1.00 96.75 181 TRP A O 1
ATOM 1443 N N . HIS A 1 182 ? -3.168 11.081 -0.876 1.00 97.94 182 HIS A N 1
ATOM 1444 C CA . HIS A 1 182 ? -2.716 10.436 0.347 1.00 97.94 182 HIS A CA 1
ATOM 1445 C C . HIS A 1 182 ? -2.648 8.926 0.179 1.00 97.94 182 HIS A C 1
ATOM 1447 O O . HIS A 1 182 ? -3.451 8.307 -0.518 1.00 97.94 182 HIS A O 1
ATOM 1453 N N . LYS A 1 183 ? -1.651 8.338 0.825 1.00 97.62 183 LYS A N 1
ATOM 1454 C CA . LYS A 1 183 ? -1.500 6.903 1.015 1.00 97.62 183 LYS A CA 1
ATOM 1455 C C . LYS A 1 183 ? -2.088 6.547 2.363 1.00 97.62 183 LYS A C 1
ATOM 1457 O O . LYS A 1 183 ? -1.688 7.117 3.379 1.00 97.62 183 LYS A O 1
ATOM 1462 N N . VAL A 1 184 ? -3.009 5.597 2.355 1.00 98.31 184 VAL A N 1
ATOM 1463 C CA . VAL A 1 184 ? -3.732 5.202 3.556 1.00 98.31 184 VAL A CA 1
ATOM 1464 C C . VAL A 1 184 ? -3.689 3.693 3.753 1.00 98.31 184 VAL A C 1
ATOM 1466 O O . VAL A 1 184 ? -3.642 2.929 2.785 1.00 98.31 184 VAL A O 1
ATOM 1469 N N . ILE A 1 185 ? -3.680 3.266 5.013 1.00 98.56 185 ILE A N 1
ATOM 1470 C CA . ILE A 1 185 ? -3.778 1.859 5.404 1.00 98.56 185 ILE A CA 1
ATOM 1471 C C . ILE A 1 185 ? -4.847 1.740 6.479 1.00 98.56 185 ILE A C 1
ATOM 1473 O O . ILE A 1 185 ? -4.798 2.447 7.489 1.00 98.56 185 ILE A O 1
ATOM 1477 N N . TYR A 1 186 ? -5.781 0.818 6.267 1.00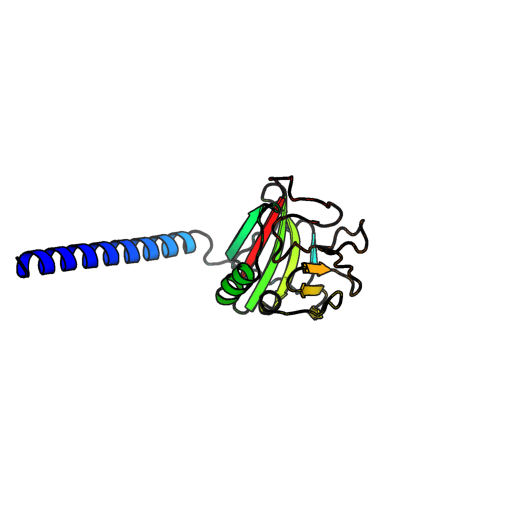 97.94 186 TYR A N 1
ATOM 1478 C CA . TYR A 1 186 ? -6.755 0.420 7.273 1.00 97.94 186 TYR A CA 1
ATOM 1479 C C . TYR A 1 186 ? -6.492 -1.011 7.744 1.00 97.94 186 TYR A C 1
ATOM 1481 O O . TYR A 1 186 ? -6.172 -1.864 6.915 1.00 97.94 186 TYR A O 1
ATOM 1489 N N . CYS A 1 187 ? -6.680 -1.282 9.037 1.00 96.06 187 CYS A N 1
ATOM 1490 C CA . CYS A 1 187 ? -6.695 -2.639 9.598 1.00 96.06 187 CYS A CA 1
ATOM 1491 C C . CYS A 1 187 ? -8.128 -3.095 9.906 1.00 96.06 187 CYS A C 1
ATOM 1493 O O . CYS A 1 187 ? -8.960 -2.271 10.297 1.00 96.06 187 CYS A O 1
ATOM 1495 N N . ASN A 1 188 ? -8.367 -4.405 9.821 1.00 90.31 188 ASN A N 1
ATOM 1496 C CA . ASN A 1 188 ? -9.542 -5.110 10.348 1.00 90.31 188 ASN A CA 1
ATOM 1497 C C . ASN A 1 188 ? -9.111 -6.383 11.090 1.00 90.31 188 ASN A C 1
ATOM 1499 O O . ASN A 1 188 ? -8.174 -7.071 10.606 1.00 90.31 188 ASN A O 1
#

Sequence (188 aa):
KKEIIDRILAIISNEITNKLEAIKEHLLTLTCSNNQNSKPIELSWQIYENLQIPLIGWLCVFDQAYSHQTRIEHLNQIADLCHNHVLVAATFNGLISLAAAGPASVLTLNTTWNQPQLFGQVYWYRTNGKSFGFSPLPTIRQTSADNEDLNSPLRLSWLLDQNIGGYRAGAIRSLPDNSMWHKVIYCN

Foldseek 3Di:
DVVVVVVVVVVVVVVVVVVVVVVVVVVVVVVPPDDPPDDQDDDAQFKDFQPPDPRRPKAWPDKDFQFDAAALVSLVVVLVVADFKKKKAKAFQNTTGMIGIFGSCLSVDADDALAFDDTGQWTWHDHAQWKGWIDSDSGFHGPRWTPPPLQAQHTDIWGYPDPTGFADRGNDTGRSPPRRMIIIMIHD

Radius of gyration: 20.22 Å; chains: 1; bounding box: 41×31×70 Å